Protein AF-A0A7C2NYE5-F1 (afdb_monomer_lite)

Foldseek 3Di:
DVVVVVVVVVVVVVVVVPPPPPPPLPADDQAQEEEEAEACAAPFNVLQVVQVVVVVVVLVVCVVVVADQDPSNNHHHHHDYHYDHQNPDLVSQQVSLLCCCPVVVHQAYEYEETEPSNCPNNVVNCVVNVHYYDYDYDDCCLVPVLQPDDPDDLDADQPPPVNRNHDDPPPQSPDPDQHSVNSVPVSCVPPVDDD

Organism: NCBI:txid2052148

Secondary structure (DSSP, 8-state):
-HHHHHHHHHHHHHHHHS-------PPPPS-EEEEEEE--SSTTHHHHHHHHHHHHHHHHHHHHTTSEEEGGGTEEE-EEEEEEE-TT-TTHHHHHHHHHHHTT--SEEEEEE--HHHHHHHHHHHHHHT--EEEE---HHHHTTTTTT---SS---TT---SSSPPPTT-TTSSTT--HHHHHHHHHHTS----

InterPro domains:
  IPR028081 Leucine-binding protein domain [PF13458] (32-143)
  IPR028082 Periplasmic binding protein-like I [SSF53822] (31-152)
  IPR051010 Branched-chain amino acid transport protein [PTHR30483] (8-143)

Sequence (195 aa):
MRNINKLLLEIVLIIFCVCPILGYGQQAPEAIMVGAPLPLTGMYAGFGEGALFGIKAAVDDINKLGGVYVKEYGKRIPIKLIVVNNESDPMKGGSLAEDLIVRSRVHFLVSGDQPPPMHAGVATVSDRYKVPYVTCSGPLEPWSEMRTKGKWEYSWATGLFAIATPAPQGDFRAKPGYTIVDTWAEMLKLYGDIN

Structure (mmCIF, N/CA/C/O backbone):
data_AF-A0A7C2NYE5-F1
#
_entry.id   AF-A0A7C2NYE5-F1
#
loop_
_atom_site.group_PDB
_atom_site.id
_atom_site.type_symbol
_atom_site.label_atom_id
_atom_site.label_alt_id
_atom_site.label_comp_id
_atom_site.label_asym_id
_atom_site.label_entity_id
_atom_site.label_seq_id
_atom_site.pdbx_PDB_ins_code
_atom_site.Cartn_x
_atom_site.Cartn_y
_atom_site.Cartn_z
_atom_site.occupancy
_atom_site.B_iso_or_equiv
_atom_site.auth_seq_id
_atom_site.auth_comp_id
_atom_site.auth_asym_id
_atom_site.auth_atom_id
_atom_site.pdbx_PDB_model_num
ATOM 1 N N . MET A 1 1 ? -18.193 32.607 64.761 1.00 52.97 1 MET A N 1
ATOM 2 C CA . MET A 1 1 ? -17.385 32.444 63.527 1.00 52.97 1 MET A CA 1
ATOM 3 C C . MET A 1 1 ? -16.568 31.141 63.448 1.00 52.97 1 MET A C 1
ATOM 5 O O . MET A 1 1 ? -16.239 30.745 62.344 1.00 52.97 1 MET A O 1
ATOM 9 N N . ARG A 1 2 ? -16.278 30.414 64.548 1.00 50.75 2 ARG A N 1
ATOM 10 C CA . ARG A 1 2 ? -15.502 29.147 64.501 1.00 50.75 2 ARG A CA 1
ATOM 11 C C . ARG A 1 2 ? -16.244 27.911 63.942 1.00 50.75 2 ARG A C 1
ATOM 13 O O . ARG A 1 2 ? -15.584 27.018 63.428 1.00 50.75 2 ARG A O 1
ATOM 20 N N . ASN A 1 3 ? -17.581 27.865 63.987 1.00 56.16 3 ASN A N 1
ATOM 21 C CA . ASN A 1 3 ? -18.353 26.672 63.582 1.00 56.16 3 ASN A CA 1
ATOM 22 C C . ASN A 1 3 ? -18.749 26.642 62.096 1.00 56.16 3 ASN A C 1
ATOM 24 O O . ASN A 1 3 ? -18.965 25.567 61.551 1.00 56.16 3 ASN A O 1
ATOM 28 N N . ILE A 1 4 ? -18.791 27.799 61.428 1.00 58.50 4 ILE A N 1
ATOM 29 C CA . ILE A 1 4 ? -19.134 27.891 59.999 1.00 58.50 4 ILE A CA 1
ATOM 30 C C . ILE A 1 4 ? -18.011 27.293 59.138 1.00 58.50 4 ILE A C 1
ATOM 32 O O . ILE A 1 4 ? -18.286 26.564 58.193 1.00 58.50 4 ILE A O 1
ATOM 36 N N . ASN A 1 5 ? -16.748 27.499 59.526 1.00 59.84 5 ASN A N 1
ATOM 37 C CA . ASN A 1 5 ? -15.594 26.966 58.794 1.00 59.84 5 ASN A CA 1
ATOM 38 C C . ASN A 1 5 ? -15.443 25.444 58.937 1.00 59.84 5 ASN A C 1
ATOM 40 O O . ASN A 1 5 ? -14.964 24.807 58.009 1.00 59.84 5 ASN A O 1
ATOM 44 N N . LYS A 1 6 ? -15.869 24.850 60.065 1.00 62.78 6 LYS A N 1
ATOM 45 C CA . LYS A 1 6 ? -15.908 23.385 60.231 1.00 62.78 6 LYS A CA 1
ATOM 46 C C . LYS A 1 6 ? -17.029 22.752 59.408 1.00 62.78 6 LYS A C 1
ATOM 48 O O . LYS A 1 6 ? -16.779 21.774 58.718 1.00 62.78 6 LYS A O 1
ATOM 53 N N . LEU A 1 7 ? -18.217 23.358 59.417 1.00 57.66 7 LEU A N 1
ATOM 54 C CA . LEU A 1 7 ? -19.362 22.877 58.642 1.00 57.66 7 LEU A CA 1
ATOM 55 C C . LEU A 1 7 ? -19.106 22.971 57.126 1.00 57.66 7 LEU A C 1
ATOM 57 O O . LEU A 1 7 ? -19.422 22.047 56.388 1.00 57.66 7 LEU A O 1
ATOM 61 N N . LEU A 1 8 ? -18.465 24.052 56.664 1.00 60.09 8 LEU A N 1
ATOM 62 C CA . LEU A 1 8 ? -18.030 24.195 55.269 1.00 60.09 8 LEU A CA 1
ATOM 63 C C . LEU A 1 8 ? -16.973 23.152 54.878 1.00 60.09 8 LEU A C 1
ATOM 65 O O . LEU A 1 8 ? -17.028 22.625 53.772 1.00 60.09 8 LEU A O 1
ATOM 69 N N . LEU A 1 9 ? -16.039 22.823 55.777 1.00 59.19 9 LEU A N 1
ATOM 70 C CA . LEU A 1 9 ? -15.004 21.819 55.518 1.00 59.19 9 LEU A CA 1
ATOM 71 C C . LEU A 1 9 ? -15.586 20.396 55.448 1.00 59.19 9 LEU A C 1
ATOM 73 O O . LEU A 1 9 ? -15.198 19.618 54.581 1.00 59.19 9 LEU A O 1
ATOM 77 N N . GLU A 1 10 ? -16.551 20.075 56.311 1.00 62.94 10 GLU A N 1
AT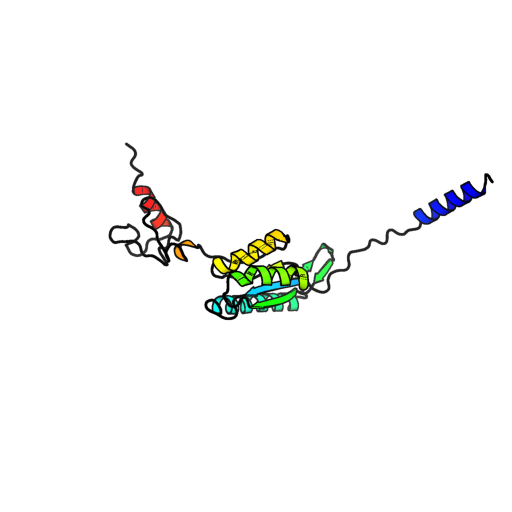OM 78 C CA . GLU A 1 10 ? -17.254 18.785 56.309 1.00 62.94 10 GLU A CA 1
ATOM 79 C C . GLU A 1 10 ? -18.156 18.621 55.074 1.00 62.94 10 GLU A C 1
ATOM 81 O O . GLU A 1 10 ? -18.168 17.555 54.462 1.00 62.94 10 GLU A O 1
ATOM 86 N N . ILE A 1 11 ? -18.835 19.686 54.631 1.00 61.78 11 ILE A N 1
ATOM 87 C CA . ILE A 1 11 ? -19.643 19.671 53.399 1.00 61.78 11 ILE A CA 1
ATOM 88 C C . ILE A 1 11 ? -18.757 19.495 52.153 1.00 61.78 11 ILE A C 1
ATOM 90 O O . ILE A 1 11 ? -19.106 18.723 51.260 1.00 61.78 11 ILE A O 1
ATOM 94 N N . VAL A 1 12 ? -17.587 20.143 52.096 1.00 61.91 12 VAL A N 1
ATOM 95 C CA . VAL A 1 12 ? -16.620 19.972 50.992 1.00 61.91 12 VAL A CA 1
ATOM 96 C C . VAL A 1 12 ? -16.054 18.546 50.956 1.00 61.91 12 VAL A C 1
ATOM 98 O O . VAL A 1 12 ? -15.921 17.971 49.877 1.00 61.91 12 VAL A O 1
ATOM 101 N N . LEU A 1 13 ? -15.786 17.941 52.118 1.00 58.00 13 LEU A N 1
ATOM 102 C CA . LEU A 1 13 ? -15.342 16.545 52.223 1.00 58.00 13 LEU A CA 1
ATOM 103 C C . LEU A 1 13 ? -16.421 15.546 51.775 1.00 58.00 13 LEU A C 1
ATOM 105 O O . LEU A 1 13 ? -16.095 14.558 51.121 1.00 58.00 13 LEU A O 1
ATOM 109 N N . ILE A 1 14 ? -17.699 15.819 52.050 1.00 57.84 14 ILE A N 1
ATOM 110 C CA . ILE A 1 14 ? -18.821 14.980 51.598 1.00 57.84 14 ILE A CA 1
ATOM 111 C C . ILE A 1 14 ? -19.032 15.100 50.078 1.00 57.84 14 ILE A C 1
ATOM 113 O O . ILE A 1 14 ? -19.253 14.089 49.415 1.00 57.84 14 ILE A O 1
ATOM 117 N N . ILE A 1 15 ? -18.876 16.293 49.492 1.00 56.19 15 ILE A N 1
ATOM 118 C CA . ILE A 1 15 ? -18.957 16.488 48.030 1.00 56.19 15 ILE A CA 1
ATOM 119 C C . ILE A 1 15 ? -17.817 15.752 47.302 1.00 56.19 15 ILE A C 1
ATOM 121 O O . ILE A 1 15 ? -18.035 15.198 46.226 1.00 56.19 15 ILE A O 1
ATOM 125 N N . PHE A 1 16 ? -1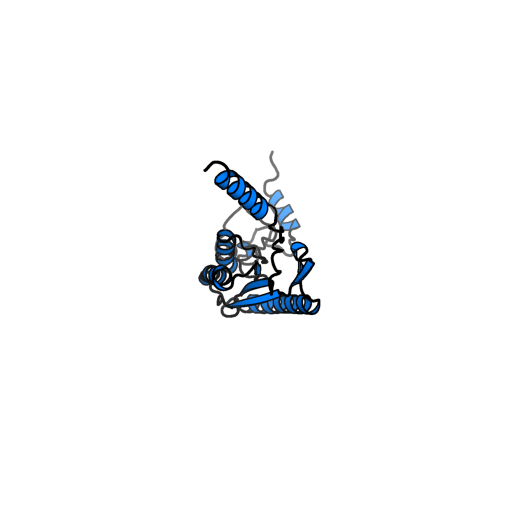6.624 15.673 47.901 1.00 52.88 16 PHE A N 1
ATOM 126 C CA . PHE A 1 16 ? -15.496 14.931 47.326 1.00 52.88 16 PHE A CA 1
ATOM 127 C C . PHE A 1 16 ? -15.622 13.403 47.489 1.00 52.88 16 PHE A C 1
ATOM 129 O O . PHE A 1 16 ? -15.048 12.656 46.701 1.00 52.88 16 PHE A O 1
ATOM 136 N N . CYS A 1 17 ? -16.383 12.926 48.481 1.00 53.22 17 CYS A N 1
ATOM 137 C CA . CYS A 1 17 ? -16.530 11.497 48.784 1.00 53.22 17 CYS A CA 1
ATOM 138 C C . CYS A 1 17 ? -17.719 10.828 48.063 1.00 53.22 17 CYS A C 1
ATOM 140 O O . CYS A 1 17 ? -17.754 9.606 47.946 1.00 53.22 17 CYS A O 1
ATOM 142 N N . VAL A 1 18 ? -18.677 11.609 47.544 1.00 52.34 18 VAL A N 1
ATOM 143 C CA . VAL A 1 18 ? -19.883 11.093 46.859 1.00 52.34 18 VAL A CA 1
ATOM 144 C C . VAL A 1 18 ? -19.827 11.279 45.340 1.00 52.34 18 VAL A C 1
ATOM 146 O O . VAL A 1 18 ? -20.793 10.970 44.656 1.00 52.34 18 VAL A O 1
ATOM 149 N N . CYS A 1 19 ? -18.700 11.713 44.767 1.00 47.41 19 CYS A N 1
ATOM 150 C CA . CYS A 1 19 ? -18.502 11.575 43.326 1.00 47.41 19 CYS A CA 1
ATOM 151 C C . CYS A 1 19 ? -18.325 10.074 43.052 1.00 47.41 19 CYS A C 1
ATOM 153 O O . CYS A 1 19 ? -17.262 9.535 43.378 1.00 47.41 19 CYS A O 1
ATOM 155 N N . PRO A 1 20 ? -19.331 9.352 42.512 1.00 50.88 20 PRO A N 1
ATOM 156 C CA . PRO A 1 20 ? -19.070 7.998 42.083 1.00 50.88 20 PRO A CA 1
ATOM 157 C C . PRO A 1 20 ? -17.989 8.151 41.025 1.00 50.88 20 PRO A C 1
ATOM 159 O O . PRO A 1 20 ? -18.089 9.009 40.143 1.00 50.88 20 PRO A O 1
ATOM 162 N N . ILE A 1 21 ? -16.952 7.330 41.113 1.00 53.19 21 ILE A N 1
ATOM 163 C CA . ILE A 1 21 ? -16.058 7.074 39.995 1.00 53.19 21 ILE A CA 1
ATOM 164 C C . ILE A 1 21 ? -16.940 6.376 38.951 1.00 53.19 21 ILE A C 1
ATOM 166 O O . ILE A 1 21 ? -16.933 5.158 38.803 1.00 53.19 21 ILE A O 1
ATOM 170 N N . LEU A 1 22 ? -17.799 7.149 38.284 1.00 47.25 22 LEU A N 1
ATOM 171 C CA . LEU A 1 22 ? -18.364 6.826 36.997 1.00 47.25 22 LEU A CA 1
ATOM 172 C C . LEU A 1 22 ? -17.130 6.734 36.125 1.00 47.25 22 LEU A C 1
ATOM 174 O O . LEU A 1 22 ? -16.610 7.744 35.651 1.00 47.25 22 LEU A O 1
ATOM 178 N N . GLY A 1 23 ? -16.594 5.518 36.022 1.00 48.41 23 GLY A N 1
ATOM 179 C CA . GLY A 1 23 ? -15.648 5.191 34.986 1.00 48.41 23 GLY A CA 1
ATOM 180 C C . GLY A 1 23 ? -16.295 5.669 33.702 1.00 48.41 23 GLY A C 1
ATOM 181 O O . GLY A 1 23 ? -17.294 5.100 33.262 1.00 48.41 23 GLY A O 1
ATOM 182 N N . TYR A 1 24 ? -15.772 6.762 33.152 1.00 48.44 24 TYR A N 1
ATOM 183 C CA . TYR A 1 24 ? -15.990 7.131 31.770 1.00 48.44 24 TYR A CA 1
ATOM 184 C C . TYR A 1 24 ? -15.366 5.994 30.962 1.00 48.44 24 TYR A C 1
ATOM 186 O O . TYR A 1 24 ? -14.219 6.067 30.534 1.00 48.44 24 TYR A O 1
ATOM 194 N N . GLY A 1 25 ? -16.091 4.880 30.849 1.00 57.31 25 GLY A N 1
ATOM 195 C CA . GLY A 1 25 ? -15.786 3.842 29.891 1.00 57.31 25 GLY A CA 1
ATOM 196 C C . GLY A 1 25 ? -15.870 4.530 28.547 1.00 57.31 25 GLY A C 1
ATOM 197 O O . GLY A 1 25 ? -16.955 4.948 28.144 1.00 57.31 25 GLY A O 1
ATOM 198 N N . GLN A 1 26 ? -14.714 4.747 27.926 1.00 70.88 26 GLN A N 1
ATOM 199 C CA . GLN A 1 26 ? -14.616 5.413 26.641 1.00 70.88 26 GLN A CA 1
ATOM 200 C C . GLN A 1 26 ? -15.587 4.714 25.689 1.00 70.88 26 GLN A C 1
ATOM 202 O O . GLN A 1 26 ? -15.500 3.504 25.464 1.00 70.88 26 GLN A O 1
ATOM 207 N N . GLN A 1 27 ? -16.597 5.453 25.230 1.00 83.50 27 GLN A N 1
ATOM 208 C CA . GLN A 1 27 ? -17.620 4.886 24.369 1.00 83.50 27 GLN A CA 1
ATOM 209 C C . GLN A 1 27 ? -16.943 4.410 23.085 1.00 83.50 27 GLN A C 1
ATOM 211 O O . GLN A 1 27 ? -16.169 5.147 22.475 1.00 83.50 27 GLN A O 1
ATOM 216 N N . ALA A 1 28 ? -17.218 3.160 22.709 1.00 86.25 28 ALA A N 1
ATOM 217 C CA . ALA A 1 28 ? -16.673 2.575 21.493 1.00 86.25 28 ALA A CA 1
ATOM 218 C C . ALA A 1 28 ? -16.991 3.480 20.289 1.00 86.25 28 ALA A C 1
ATOM 220 O O . ALA A 1 28 ? -18.139 3.929 20.181 1.00 86.25 28 ALA A O 1
ATOM 221 N N . PRO A 1 29 ? -16.026 3.738 19.388 1.00 89.25 29 PRO A N 1
ATOM 222 C CA . PRO A 1 29 ? -16.304 4.496 18.178 1.00 89.25 29 PRO A CA 1
ATOM 223 C C . PRO A 1 29 ? -17.348 3.770 17.322 1.00 89.25 29 PRO A C 1
ATOM 225 O O . PRO A 1 29 ? -17.409 2.540 17.307 1.00 89.25 29 PRO A O 1
ATOM 228 N N . GLU A 1 30 ? -18.157 4.532 16.586 1.00 93.31 30 GLU A N 1
ATOM 229 C CA . GLU A 1 30 ? -19.193 3.974 15.704 1.00 93.31 30 GLU A CA 1
ATOM 230 C C . GLU A 1 30 ? -18.600 3.120 14.576 1.00 93.31 30 GLU A C 1
ATOM 232 O O . GLU A 1 30 ? -19.204 2.136 14.152 1.00 93.31 30 GLU A O 1
ATOM 237 N N . ALA A 1 31 ? -17.407 3.484 14.099 1.00 96.44 31 ALA A N 1
ATOM 238 C CA . ALA A 1 31 ? -16.681 2.750 13.077 1.00 96.44 31 ALA A CA 1
ATOM 239 C C . ALA A 1 31 ? -15.165 2.948 13.205 1.00 96.44 31 ALA A C 1
ATOM 241 O O . ALA A 1 31 ? -14.682 4.008 13.611 1.00 96.44 31 ALA A O 1
ATOM 242 N N . ILE A 1 32 ? -14.409 1.947 12.761 1.00 96.44 32 ILE A N 1
ATOM 243 C CA . ILE A 1 32 ? -12.979 2.063 12.493 1.00 96.44 32 ILE A CA 1
ATOM 244 C C . ILE A 1 32 ? -12.820 2.679 11.102 1.00 96.44 32 ILE A C 1
ATOM 246 O O . ILE A 1 32 ? -12.965 2.020 10.075 1.00 96.44 32 ILE A O 1
ATOM 250 N N . MET A 1 33 ? -12.558 3.979 11.083 1.00 98.00 33 MET A N 1
ATOM 251 C CA . MET A 1 33 ? -12.271 4.764 9.884 1.00 98.00 33 MET A CA 1
ATOM 252 C C . MET A 1 33 ? -10.934 4.355 9.247 1.00 98.00 33 MET A C 1
ATOM 254 O O . MET A 1 33 ? -9.904 4.400 9.920 1.00 98.00 33 MET A O 1
ATOM 258 N N . VAL A 1 34 ? -10.942 3.999 7.962 1.00 98.31 34 VAL A N 1
ATOM 259 C CA . VAL A 1 34 ? -9.760 3.573 7.194 1.00 98.31 34 VAL A CA 1
ATOM 260 C C . VAL A 1 34 ? -9.674 4.380 5.909 1.00 98.31 34 VAL A C 1
ATOM 262 O O . VAL A 1 34 ? -10.640 4.423 5.151 1.00 98.31 34 VAL A O 1
ATOM 265 N N . GLY A 1 35 ? -8.535 5.019 5.652 1.00 98.44 35 GLY A N 1
ATOM 266 C CA . GLY A 1 35 ? -8.318 5.797 4.431 1.00 98.44 35 GLY A CA 1
ATOM 267 C C . GLY A 1 35 ? -7.530 5.025 3.375 1.00 98.44 35 GLY A C 1
ATOM 268 O O . GLY A 1 35 ? -6.625 4.268 3.708 1.00 98.44 35 GLY A O 1
ATOM 269 N N . ALA A 1 36 ? -7.848 5.234 2.102 1.00 98.12 36 ALA A N 1
ATOM 270 C CA . ALA A 1 36 ? -7.174 4.590 0.984 1.00 98.12 36 ALA A CA 1
ATOM 271 C C . ALA A 1 36 ? -6.865 5.582 -0.148 1.00 98.12 36 ALA A C 1
ATOM 273 O O . ALA A 1 36 ? -7.707 5.781 -1.031 1.00 98.12 36 ALA A O 1
ATOM 274 N N . PRO A 1 37 ? -5.678 6.222 -0.135 1.00 97.19 37 PRO A N 1
ATOM 275 C CA . PRO A 1 37 ? -5.187 6.997 -1.264 1.00 97.19 37 PRO A CA 1
ATOM 276 C C . PRO A 1 37 ? -4.671 6.047 -2.351 1.00 97.19 37 PRO A C 1
ATOM 278 O O . PRO A 1 37 ? -3.635 5.398 -2.200 1.00 97.19 37 PRO A O 1
ATOM 281 N N . LEU A 1 38 ? -5.415 5.948 -3.448 1.00 97.31 38 LEU A N 1
ATOM 282 C CA . LEU A 1 38 ? -5.153 5.006 -4.533 1.00 97.31 38 LEU A CA 1
ATOM 283 C C . LEU A 1 38 ? -5.027 5.747 -5.871 1.00 97.31 38 LEU A C 1
ATOM 285 O O . LEU A 1 38 ? -5.772 6.701 -6.099 1.00 97.31 38 LEU A O 1
ATOM 289 N N . PRO A 1 39 ? -4.145 5.315 -6.788 1.00 95.69 39 PRO A N 1
ATOM 290 C CA . PRO A 1 39 ? -4.181 5.770 -8.169 1.00 95.69 39 PRO A CA 1
ATOM 291 C C . PRO A 1 39 ? -5.360 5.088 -8.849 1.00 95.69 39 PRO A C 1
ATOM 293 O O . PRO A 1 39 ? -5.225 3.971 -9.317 1.00 95.69 39 PRO A O 1
ATOM 296 N N . LEU A 1 40 ? -6.535 5.716 -8.858 1.00 96.88 40 LEU A N 1
ATOM 297 C CA . LEU A 1 40 ? -7.725 5.187 -9.542 1.00 96.88 40 LEU A CA 1
ATOM 298 C C . LEU A 1 40 ? -7.839 5.703 -10.979 1.00 96.88 40 LEU A C 1
ATOM 300 O O . LEU A 1 40 ? -8.606 5.178 -11.776 1.00 96.88 40 LEU A O 1
ATOM 304 N N . THR A 1 41 ? -7.071 6.736 -11.314 1.00 96.75 41 THR A N 1
ATOM 305 C CA . THR A 1 41 ? -6.907 7.243 -12.678 1.00 96.75 41 THR A CA 1
ATOM 306 C C . THR A 1 41 ? -5.430 7.520 -12.954 1.00 96.75 41 THR A C 1
ATOM 308 O O . THR A 1 41 ? -4.618 7.579 -12.029 1.00 96.75 41 THR A O 1
ATOM 311 N N . GLY A 1 42 ? -5.073 7.712 -14.226 1.00 93.38 42 GLY A N 1
ATOM 312 C CA . GLY A 1 42 ? -3.697 7.990 -14.650 1.00 93.38 42 GLY A CA 1
ATOM 313 C C . GLY A 1 42 ? -2.865 6.726 -14.895 1.00 93.38 42 GLY A C 1
ATOM 314 O O . GLY A 1 42 ? -3.398 5.625 -15.022 1.00 93.38 42 GLY A O 1
ATOM 315 N N . MET A 1 43 ? -1.542 6.889 -14.989 1.00 90.38 43 MET A N 1
ATOM 316 C CA . MET A 1 43 ? -0.618 5.837 -15.447 1.00 90.38 43 MET A CA 1
ATOM 317 C C . MET A 1 43 ? -0.512 4.603 -14.533 1.00 90.38 43 MET A C 1
ATOM 319 O O . MET A 1 43 ? -0.011 3.569 -14.966 1.00 90.38 43 MET A O 1
ATOM 323 N N . TYR A 1 44 ? -0.990 4.694 -13.294 1.00 90.75 44 TYR A N 1
ATOM 324 C CA . TYR A 1 44 ? -0.980 3.619 -12.304 1.00 90.75 44 TYR A CA 1
ATOM 325 C C . TYR A 1 44 ? -2.392 3.158 -11.897 1.00 90.75 44 TYR A C 1
ATOM 327 O O . TYR A 1 44 ? -2.514 2.411 -10.928 1.00 90.75 44 TYR A O 1
ATOM 335 N N . ALA A 1 45 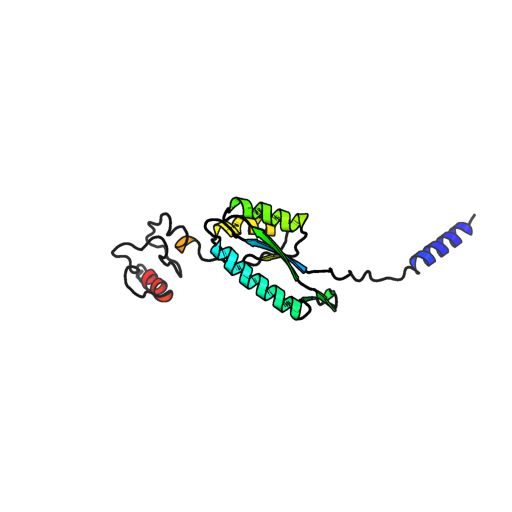? -3.440 3.543 -12.647 1.00 94.44 45 ALA A N 1
ATOM 336 C CA . ALA A 1 45 ? -4.850 3.236 -12.353 1.00 94.44 45 ALA A CA 1
ATOM 337 C C . ALA A 1 45 ? -5.113 1.760 -11.992 1.00 94.44 45 ALA A C 1
ATOM 339 O O . ALA A 1 45 ? -5.784 1.452 -11.011 1.00 94.44 45 ALA A O 1
ATOM 340 N N . GLY A 1 46 ? -4.522 0.833 -12.751 1.00 87.88 46 GLY A N 1
ATOM 341 C CA . GLY A 1 46 ? -4.722 -0.603 -12.543 1.00 87.88 46 GLY A CA 1
ATOM 342 C C . GLY A 1 46 ? -4.228 -1.115 -11.184 1.00 87.88 46 GLY A C 1
ATOM 343 O O . GLY A 1 46 ? -4.867 -1.984 -10.592 1.00 87.88 46 GLY A O 1
ATOM 344 N N . PHE A 1 47 ? -3.140 -0.548 -10.645 1.00 90.31 47 PHE A N 1
ATOM 345 C CA . PHE A 1 47 ? -2.676 -0.885 -9.292 1.00 90.31 47 PHE A CA 1
ATOM 346 C C . PHE A 1 47 ? -3.711 -0.457 -8.249 1.00 90.31 47 PHE A C 1
ATOM 348 O O . PHE A 1 47 ? -4.037 -1.218 -7.336 1.00 90.31 47 PHE A O 1
ATOM 355 N N . GLY A 1 48 ? -4.286 0.737 -8.418 1.00 94.06 48 GLY A N 1
ATOM 356 C CA . GLY A 1 48 ? -5.325 1.236 -7.528 1.00 94.06 48 GLY A CA 1
ATOM 357 C C . GLY A 1 48 ? -6.634 0.462 -7.634 1.00 94.06 48 GLY A C 1
ATOM 358 O O . GLY A 1 48 ? -7.233 0.185 -6.602 1.00 94.06 48 GLY A O 1
ATOM 359 N N . GLU A 1 49 ? -7.074 0.062 -8.828 1.00 95.19 49 GLU A N 1
ATOM 360 C CA . GLU A 1 49 ? -8.286 -0.753 -9.007 1.00 95.19 49 GLU A CA 1
ATOM 361 C C . GLU A 1 49 ? -8.164 -2.129 -8.338 1.00 95.19 49 GLU A C 1
ATOM 363 O O . GLU A 1 49 ? -9.069 -2.543 -7.608 1.00 95.19 49 GLU A O 1
ATOM 368 N N . GLY A 1 50 ? -7.030 -2.813 -8.525 1.00 93.69 50 GLY A N 1
ATOM 369 C CA . GLY A 1 50 ? -6.763 -4.105 -7.890 1.00 93.69 50 GLY A CA 1
ATOM 370 C C . GLY A 1 50 ? -6.691 -3.995 -6.366 1.00 93.69 50 GLY A C 1
ATOM 371 O O . GLY A 1 50 ? -7.333 -4.770 -5.651 1.00 93.69 50 GLY A O 1
ATOM 372 N N . ALA A 1 51 ? -5.977 -2.983 -5.864 1.00 94.25 51 ALA A N 1
ATOM 373 C CA . ALA A 1 51 ? -5.935 -2.687 -4.437 1.00 94.25 51 ALA A CA 1
ATOM 374 C C . ALA A 1 51 ? -7.340 -2.390 -3.895 1.00 94.25 51 ALA A C 1
ATOM 376 O O . ALA A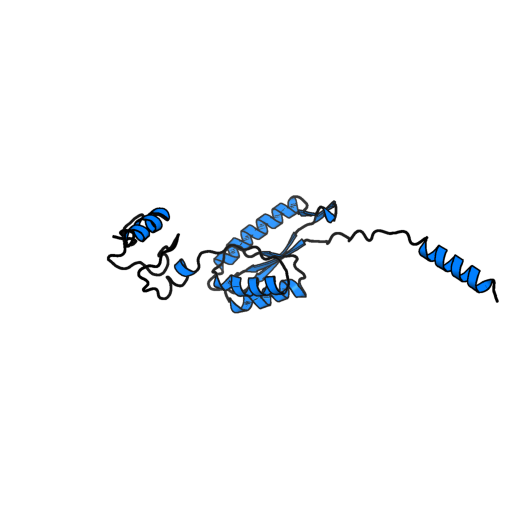 1 51 ? -7.745 -2.953 -2.879 1.00 94.25 51 ALA A O 1
ATOM 377 N N . LEU A 1 52 ? -8.116 -1.563 -4.596 1.00 96.94 52 LEU A N 1
ATOM 3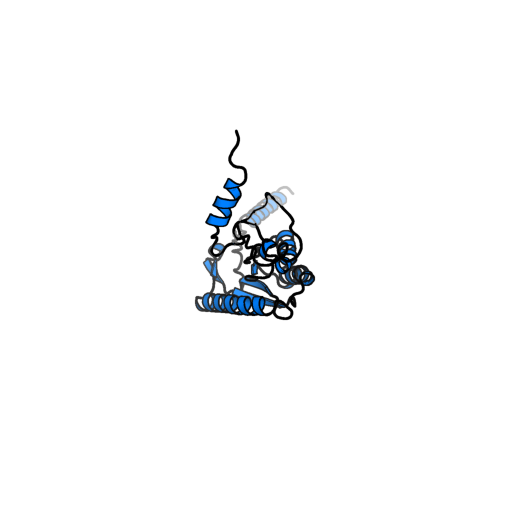78 C CA . LEU A 1 52 ? -9.469 -1.192 -4.202 1.00 96.94 52 LEU A CA 1
ATOM 379 C C . LEU A 1 52 ? -10.397 -2.404 -4.128 1.00 96.94 52 LEU A C 1
ATOM 381 O O . LEU A 1 52 ? -11.154 -2.523 -3.166 1.00 96.94 52 LEU A O 1
ATOM 385 N N . PHE A 1 53 ? -10.349 -3.289 -5.122 1.00 96.62 53 PHE A N 1
ATOM 386 C CA . PHE A 1 53 ? -11.134 -4.520 -5.140 1.00 96.62 53 PHE A CA 1
ATOM 387 C C . PHE A 1 53 ? -10.834 -5.387 -3.911 1.00 96.62 53 PHE A C 1
ATOM 389 O O . PHE A 1 53 ? -11.752 -5.731 -3.165 1.00 96.62 53 PHE A O 1
ATOM 396 N N . GLY A 1 54 ? -9.554 -5.681 -3.659 1.00 95.69 54 GLY A N 1
ATOM 397 C CA . GLY A 1 54 ? -9.142 -6.524 -2.536 1.00 95.69 54 GLY A CA 1
ATOM 398 C C . GLY A 1 54 ? -9.461 -5.900 -1.177 1.00 95.69 54 GLY A C 1
ATOM 399 O O . GLY A 1 54 ? -9.993 -6.571 -0.294 1.00 95.69 54 GLY A O 1
ATOM 400 N N . ILE A 1 55 ? -9.202 -4.598 -1.021 1.00 97.06 55 ILE A N 1
ATOM 401 C CA . ILE A 1 55 ? -9.499 -3.861 0.213 1.00 97.06 55 ILE A CA 1
ATOM 402 C C . ILE A 1 55 ? -11.009 -3.847 0.472 1.00 97.06 55 ILE A C 1
ATOM 404 O O . ILE A 1 55 ? -11.429 -4.111 1.597 1.00 97.06 55 ILE A O 1
ATOM 408 N N . LYS A 1 56 ? -11.837 -3.582 -0.547 1.00 98.00 56 LYS A N 1
ATOM 409 C CA . LYS A 1 56 ? -13.301 -3.610 -0.403 1.00 98.00 56 LYS A CA 1
ATOM 410 C C . LYS A 1 56 ? -13.805 -4.991 -0.010 1.00 98.00 56 LYS A C 1
ATOM 412 O O . LYS A 1 56 ? -14.553 -5.083 0.954 1.00 98.00 56 LYS A O 1
ATOM 417 N N . ALA A 1 57 ? -13.358 -6.045 -0.691 1.00 98.06 57 ALA A N 1
ATOM 418 C CA . ALA A 1 57 ? -13.757 -7.412 -0.364 1.00 98.06 57 ALA A CA 1
ATOM 419 C C . ALA A 1 57 ? -13.411 -7.770 1.092 1.00 98.06 57 ALA A C 1
ATOM 421 O O . ALA A 1 57 ? -14.260 -8.268 1.828 1.00 98.06 57 ALA A O 1
ATOM 422 N N . ALA A 1 58 ? -12.197 -7.432 1.539 1.00 96.56 58 ALA A N 1
ATOM 423 C CA . ALA A 1 58 ? -11.778 -7.657 2.918 1.00 96.56 58 ALA A CA 1
ATOM 424 C C . ALA A 1 58 ? -12.640 -6.878 3.925 1.00 96.56 58 ALA A C 1
ATOM 426 O O . ALA A 1 58 ? -13.063 -7.435 4.936 1.00 96.56 58 ALA A O 1
ATOM 427 N N . VAL A 1 59 ? -12.930 -5.602 3.652 1.00 98.00 59 VAL A N 1
ATOM 428 C CA . VAL A 1 59 ? -13.798 -4.774 4.504 1.00 98.00 59 VAL A CA 1
ATOM 429 C C . VAL A 1 59 ? -15.215 -5.339 4.566 1.00 98.00 59 VAL A C 1
ATOM 431 O O . VAL A 1 59 ? -15.777 -5.437 5.658 1.00 98.00 59 VAL A O 1
ATOM 434 N N . ASP A 1 60 ? -15.778 -5.744 3.431 1.00 98.38 60 ASP A N 1
ATOM 435 C CA . ASP A 1 60 ? -17.118 -6.322 3.356 1.00 98.38 60 ASP A CA 1
ATOM 436 C C . ASP A 1 60 ? -17.206 -7.614 4.169 1.00 98.38 60 ASP A C 1
ATOM 438 O O . ASP A 1 60 ? -18.143 -7.789 4.947 1.00 98.38 60 ASP A O 1
ATOM 442 N N . ASP A 1 61 ? -16.221 -8.500 4.047 1.00 98.44 61 ASP A N 1
ATOM 443 C CA . ASP A 1 61 ? -16.197 -9.757 4.792 1.00 98.44 61 ASP A CA 1
ATOM 444 C C . ASP A 1 61 ? -16.007 -9.530 6.297 1.00 98.44 61 ASP A C 1
ATOM 446 O O . ASP A 1 61 ? -16.726 -10.122 7.106 1.00 98.44 61 ASP A O 1
ATOM 450 N N . ILE A 1 62 ? -15.129 -8.603 6.694 1.00 97.81 62 ILE A N 1
ATOM 451 C CA . ILE A 1 62 ? -14.965 -8.204 8.101 1.00 97.81 62 ILE A CA 1
ATOM 452 C C . ILE A 1 62 ? -16.282 -7.660 8.664 1.00 97.81 62 ILE A C 1
ATOM 454 O O . ILE A 1 62 ? -16.692 -8.033 9.766 1.00 97.81 62 ILE A O 1
ATOM 458 N N . ASN A 1 63 ? -16.966 -6.801 7.911 1.00 98.44 63 ASN A N 1
ATOM 459 C CA . ASN A 1 63 ? -18.217 -6.190 8.343 1.00 98.44 63 ASN A CA 1
ATOM 460 C C . ASN A 1 63 ? -19.370 -7.201 8.401 1.00 98.44 63 ASN A C 1
ATOM 462 O O . ASN A 1 63 ? -20.149 -7.159 9.354 1.00 98.44 63 ASN A O 1
ATOM 466 N N . LYS A 1 64 ? -19.451 -8.160 7.466 1.00 98.19 64 LYS A N 1
ATOM 467 C CA . LYS A 1 64 ? -20.406 -9.288 7.532 1.00 98.19 64 LYS A CA 1
ATOM 468 C C . LYS A 1 64 ? -20.206 -10.138 8.788 1.00 98.19 64 LYS A C 1
ATOM 470 O O . LYS A 1 64 ? -21.180 -10.627 9.352 1.00 98.19 64 LYS A O 1
ATOM 475 N N . LEU A 1 65 ? -18.966 -10.275 9.262 1.00 97.44 65 LEU A N 1
ATOM 476 C CA . LEU A 1 65 ? -18.625 -10.957 10.519 1.00 97.44 65 LEU A CA 1
ATOM 477 C C . LEU A 1 65 ? -18.852 -10.084 11.773 1.00 97.44 65 LEU A C 1
ATOM 479 O O . LEU A 1 65 ? -18.399 -10.423 12.871 1.00 97.44 65 LEU A O 1
ATOM 483 N N . GLY A 1 66 ? -19.552 -8.958 11.625 1.00 95.50 66 GLY A N 1
ATOM 484 C CA . GLY A 1 66 ? -19.892 -8.030 12.701 1.00 95.50 66 GLY A CA 1
ATOM 485 C C . GLY A 1 66 ? -18.805 -7.004 13.018 1.00 95.50 66 GLY A C 1
ATOM 486 O O . GLY A 1 66 ? -18.966 -6.247 13.970 1.00 95.50 66 GLY A O 1
ATOM 487 N N . GLY A 1 67 ? -17.711 -6.964 12.251 1.00 96.88 67 GLY A N 1
ATOM 488 C CA . GLY A 1 67 ? -16.601 -6.031 12.432 1.00 96.88 67 GLY A CA 1
ATOM 489 C C . GLY A 1 67 ? -15.420 -6.594 13.229 1.00 96.88 67 GLY A C 1
ATOM 490 O O . GLY A 1 67 ? -15.371 -7.770 13.618 1.00 96.88 67 GLY A O 1
ATOM 491 N N . VAL A 1 68 ? -14.446 -5.724 13.490 1.00 95.25 68 VAL A N 1
ATOM 492 C CA . VAL A 1 68 ? -13.211 -6.048 14.216 1.00 95.25 68 VAL A CA 1
ATOM 493 C C . VAL A 1 68 ? -13.488 -6.051 15.712 1.00 95.25 68 VAL A C 1
ATOM 495 O O . VAL A 1 68 ? -13.980 -5.066 16.255 1.00 95.25 68 VAL A O 1
ATOM 498 N N . TYR A 1 69 ? -13.160 -7.146 16.398 1.00 95.00 69 TYR A N 1
ATOM 499 C CA . TYR A 1 69 ? -13.271 -7.202 17.854 1.00 95.00 69 TYR A CA 1
ATOM 500 C C . TYR A 1 69 ? -12.189 -6.341 18.512 1.00 95.00 69 TYR A C 1
ATOM 502 O O . TYR A 1 69 ? -11.000 -6.640 18.397 1.00 95.00 69 TYR A O 1
ATOM 510 N N . VAL A 1 70 ? -12.601 -5.296 19.228 1.00 91.62 70 VAL A N 1
ATOM 511 C CA . VAL A 1 70 ? -11.701 -4.398 19.956 1.00 91.62 70 VAL A CA 1
ATOM 512 C C . VAL A 1 70 ? -11.833 -4.673 21.448 1.00 91.62 70 VAL A C 1
ATOM 514 O O . VAL A 1 70 ? -12.847 -4.351 22.071 1.00 91.62 70 VAL A O 1
ATOM 517 N N . LYS A 1 71 ? -10.790 -5.285 22.025 1.00 90.62 71 LYS A N 1
ATOM 518 C CA . LYS A 1 71 ? -10.769 -5.753 23.421 1.00 90.62 71 LYS A CA 1
ATOM 519 C C . LYS A 1 71 ? -11.050 -4.636 24.428 1.00 90.62 71 LYS A C 1
ATOM 521 O O . LYS A 1 71 ? -11.773 -4.882 25.385 1.00 90.62 71 LYS A O 1
ATOM 526 N N . GLU A 1 72 ? -10.515 -3.439 24.193 1.00 89.12 72 GLU A N 1
ATOM 527 C CA . GLU A 1 72 ? -10.720 -2.258 25.047 1.00 89.12 72 GLU A CA 1
ATOM 528 C C . GLU A 1 72 ? -12.206 -1.925 25.237 1.00 89.12 72 GLU A C 1
ATOM 530 O O . GLU A 1 72 ? -12.626 -1.557 26.329 1.00 89.12 72 GLU A O 1
ATOM 535 N N . TYR A 1 73 ? -13.017 -2.139 24.198 1.00 90.38 73 TYR A N 1
ATOM 536 C CA . TYR A 1 73 ? -14.448 -1.848 24.217 1.00 90.38 73 TYR A CA 1
ATOM 537 C C . TYR A 1 73 ? -15.325 -3.083 24.443 1.00 90.38 73 TYR A C 1
ATOM 539 O O . TYR A 1 73 ? -16.541 -2.943 24.577 1.00 90.38 73 TYR A O 1
ATOM 547 N N . GLY A 1 74 ? -14.744 -4.289 24.427 1.00 93.56 74 GLY A N 1
ATOM 548 C CA . GLY A 1 74 ? -15.487 -5.552 24.483 1.00 93.56 74 GLY A CA 1
ATOM 549 C C . GLY A 1 74 ? -16.518 -5.704 23.357 1.00 93.56 74 GLY A C 1
ATOM 550 O O . GLY A 1 74 ? -17.526 -6.386 23.532 1.00 93.56 74 GLY A O 1
ATOM 551 N N . LYS A 1 75 ? -16.309 -5.032 22.217 1.00 94.44 75 LYS A N 1
ATOM 552 C CA . LYS A 1 75 ? -17.280 -4.919 21.118 1.00 94.44 75 LYS A CA 1
ATOM 553 C C . LYS A 1 75 ? -16.614 -5.146 19.770 1.00 94.44 75 LYS A C 1
ATOM 555 O O . LYS A 1 75 ? -15.431 -4.856 19.594 1.00 94.44 75 LYS A O 1
ATOM 560 N N . ARG A 1 76 ? -17.391 -5.650 18.810 1.00 96.25 76 ARG A N 1
ATOM 561 C CA . ARG A 1 76 ? -16.997 -5.632 17.401 1.00 96.25 76 ARG A CA 1
ATOM 562 C C . ARG A 1 76 ? -17.404 -4.303 16.781 1.00 96.25 76 ARG A C 1
ATOM 564 O O . ARG A 1 76 ? -18.533 -3.862 16.979 1.00 96.25 76 ARG A O 1
ATOM 571 N N . ILE A 1 77 ? -16.468 -3.667 16.090 1.00 97.12 77 ILE A N 1
ATOM 572 C CA . ILE A 1 77 ? -16.640 -2.343 15.495 1.00 97.12 77 ILE A CA 1
ATOM 573 C C . ILE A 1 77 ? -16.472 -2.481 13.979 1.00 97.12 77 ILE A C 1
ATOM 575 O O . ILE A 1 77 ? -15.466 -3.050 13.538 1.00 97.12 77 ILE A O 1
ATOM 579 N N . PRO A 1 78 ? -17.437 -2.013 13.169 1.00 97.94 78 PRO A N 1
ATOM 580 C CA . PRO A 1 78 ? -17.347 -2.116 11.720 1.00 97.94 78 PRO A CA 1
ATOM 581 C C . PRO A 1 78 ? -16.243 -1.210 11.170 1.00 97.94 78 PRO A C 1
ATOM 583 O O . PRO A 1 78 ? -15.916 -0.174 11.749 1.00 97.94 78 PRO A O 1
ATOM 586 N N . ILE A 1 79 ? -15.687 -1.580 10.023 1.00 98.06 79 ILE A N 1
ATOM 587 C CA . ILE A 1 79 ? -14.746 -0.754 9.270 1.00 98.06 79 ILE A CA 1
ATOM 588 C C . ILE A 1 79 ? -15.519 0.146 8.305 1.00 98.06 79 ILE A C 1
ATOM 590 O O . ILE A 1 79 ? -16.388 -0.320 7.567 1.00 98.06 79 ILE A O 1
ATOM 594 N N . LYS A 1 80 ? -15.151 1.428 8.257 1.00 98.44 80 LYS A N 1
ATOM 595 C CA . LYS A 1 80 ? -15.607 2.374 7.234 1.00 98.44 80 LYS A CA 1
ATOM 596 C C . LYS A 1 80 ? -14.426 2.804 6.374 1.00 98.44 80 LYS A C 1
ATOM 598 O O . LYS A 1 80 ? -13.537 3.514 6.840 1.00 98.44 80 LYS A O 1
ATOM 603 N N . LEU A 1 81 ? -14.442 2.378 5.114 1.00 98.44 81 LEU A N 1
ATOM 604 C CA . LEU A 1 81 ? -13.411 2.694 4.131 1.00 98.44 81 LEU A CA 1
ATOM 605 C C . LEU A 1 81 ? -13.704 4.033 3.438 1.00 98.44 81 LEU A C 1
ATOM 607 O O . LEU A 1 81 ? -14.809 4.250 2.943 1.00 98.44 81 LEU A O 1
ATOM 611 N N . ILE A 1 82 ? -12.702 4.905 3.360 1.00 98.69 82 ILE A N 1
ATOM 612 C CA . ILE A 1 82 ? -12.730 6.168 2.618 1.00 98.69 82 ILE A CA 1
ATOM 613 C C . ILE A 1 82 ? -11.654 6.101 1.551 1.00 98.69 82 ILE A C 1
ATOM 615 O O . ILE A 1 82 ? -10.471 6.006 1.861 1.00 98.69 82 ILE A O 1
ATOM 619 N N . VAL A 1 83 ? -12.060 6.169 0.292 1.00 98.44 83 VAL A N 1
ATOM 620 C CA . VAL A 1 83 ? -11.151 6.030 -0.844 1.00 98.44 83 VAL A CA 1
ATOM 621 C C . VAL A 1 83 ? -10.997 7.382 -1.517 1.00 98.44 83 VAL A C 1
ATOM 623 O O . VAL A 1 83 ? -11.995 8.048 -1.788 1.00 98.44 83 VAL A O 1
ATOM 626 N N . VAL A 1 84 ? -9.759 7.775 -1.800 1.00 98.38 84 VAL A N 1
ATOM 627 C CA . VAL A 1 84 ? -9.444 9.007 -2.530 1.00 98.38 84 VAL A CA 1
ATOM 628 C C . VAL A 1 84 ? -8.521 8.689 -3.695 1.00 98.38 84 VAL A C 1
ATOM 630 O O . VAL A 1 84 ? -7.628 7.850 -3.589 1.00 98.38 84 VAL A O 1
ATOM 633 N N . ASN A 1 85 ? -8.758 9.354 -4.821 1.00 97.75 85 ASN A N 1
ATOM 634 C CA . ASN A 1 85 ? -7.975 9.163 -6.028 1.00 97.75 85 ASN A CA 1
ATOM 635 C C . ASN A 1 85 ? -6.773 10.116 -6.033 1.00 97.75 85 ASN A C 1
ATOM 637 O O . ASN A 1 85 ? -6.963 11.328 -6.001 1.00 97.75 85 ASN A O 1
ATOM 641 N N . ASN A 1 86 ? -5.556 9.579 -6.101 1.00 95.81 86 ASN A N 1
ATOM 642 C CA . ASN A 1 86 ? -4.334 10.377 -6.251 1.00 95.81 86 ASN A CA 1
ATOM 643 C C . ASN A 1 86 ? -3.943 10.625 -7.718 1.00 95.81 86 ASN A C 1
ATOM 645 O O . ASN A 1 86 ? -2.948 11.292 -7.974 1.00 95.81 86 ASN A O 1
ATOM 649 N N . GLU A 1 87 ? -4.722 10.107 -8.672 1.00 97.12 87 GLU A N 1
ATOM 650 C CA . GLU A 1 87 ? -4.577 10.335 -10.115 1.00 97.12 87 GLU A CA 1
ATOM 651 C C . GLU A 1 87 ? -3.216 9.916 -10.694 1.00 97.12 87 GLU A C 1
ATOM 653 O O . GLU A 1 87 ? -2.800 10.405 -11.743 1.00 97.12 87 GLU A O 1
ATOM 658 N N . SER A 1 88 ? -2.529 8.980 -10.029 1.00 94.44 88 SER A N 1
ATOM 659 C CA . SER A 1 88 ? -1.153 8.587 -10.359 1.00 94.44 88 SER A CA 1
ATOM 660 C C . SER A 1 88 ? -0.144 9.731 -10.246 1.00 94.44 88 SER A C 1
ATOM 662 O O . SER A 1 88 ? 0.909 9.686 -10.877 1.00 94.44 88 SER A O 1
ATOM 664 N N . ASP A 1 89 ? -0.460 10.743 -9.440 1.00 96.25 89 ASP A N 1
ATOM 665 C CA . ASP A 1 89 ? 0.421 11.858 -9.131 1.00 96.25 89 ASP A CA 1
ATOM 666 C C . ASP A 1 89 ? 1.066 11.647 -7.747 1.00 96.25 89 ASP A C 1
ATOM 668 O O . ASP A 1 89 ? 0.389 11.769 -6.715 1.00 96.25 89 ASP A O 1
ATOM 672 N N . PRO A 1 90 ? 2.381 11.357 -7.687 1.00 91.00 90 PRO A N 1
ATOM 673 C CA . PRO A 1 90 ? 3.109 11.213 -6.429 1.00 91.00 90 PRO A CA 1
ATOM 674 C C . PRO A 1 90 ? 3.021 12.452 -5.527 1.00 91.00 90 PRO A C 1
ATOM 676 O O . PRO A 1 90 ? 3.080 12.328 -4.301 1.00 91.00 90 PRO A O 1
ATOM 679 N N . MET A 1 91 ? 2.843 13.644 -6.108 1.00 95.69 91 MET A N 1
ATOM 680 C CA . MET A 1 91 ? 2.764 14.903 -5.365 1.00 95.69 91 MET A CA 1
ATOM 681 C C . MET A 1 91 ? 1.441 15.048 -4.609 1.00 95.69 91 MET A C 1
ATOM 683 O O . MET A 1 91 ? 1.398 15.713 -3.574 1.00 95.69 91 MET A O 1
ATOM 687 N N . LYS A 1 92 ? 0.369 14.392 -5.075 1.00 97.19 92 LYS A N 1
ATOM 688 C CA . LYS A 1 92 ? -0.945 14.405 -4.411 1.00 97.19 92 LYS A CA 1
ATOM 689 C C . LYS A 1 92 ? -1.023 13.469 -3.207 1.00 97.19 92 LYS A C 1
ATOM 691 O O . LYS A 1 92 ? -1.865 13.672 -2.337 1.00 97.19 92 LYS A O 1
ATOM 696 N N . GLY A 1 93 ? -0.164 12.448 -3.129 1.00 95.06 93 GLY A N 1
ATOM 697 C CA . GLY A 1 93 ? -0.245 11.417 -2.089 1.00 95.06 93 GLY A CA 1
ATOM 698 C C . GLY A 1 93 ? -0.220 11.982 -0.663 1.00 95.06 93 GLY A C 1
ATOM 699 O O . GLY A 1 93 ? -1.028 11.583 0.172 1.00 95.06 93 GLY A O 1
ATOM 700 N N . GLY A 1 94 ? 0.660 12.952 -0.397 1.00 96.19 94 GLY A N 1
ATOM 701 C CA . GLY A 1 94 ? 0.790 13.567 0.927 1.00 96.19 94 GLY A CA 1
ATOM 702 C C . GLY A 1 94 ? -0.432 14.391 1.334 1.00 96.19 94 GLY A C 1
ATOM 703 O O . GLY A 1 94 ? -0.994 14.161 2.401 1.00 96.19 94 GLY A O 1
ATOM 704 N N . SER A 1 95 ? -0.886 15.311 0.480 1.00 98.12 95 SER A N 1
ATOM 705 C CA . SER A 1 95 ? -2.038 16.165 0.800 1.00 98.12 95 SER A CA 1
ATOM 706 C C . SER A 1 95 ? -3.324 15.355 0.978 1.00 98.12 95 SER A C 1
ATOM 708 O O . SER A 1 95 ? -4.081 15.599 1.913 1.00 98.12 95 SER A O 1
ATOM 710 N N . LEU A 1 96 ? -3.540 14.330 0.148 1.00 98.50 96 LEU A N 1
ATOM 711 C CA . LEU A 1 96 ? -4.683 13.427 0.284 1.00 98.50 96 LEU A CA 1
ATOM 712 C C . LEU A 1 96 ? -4.626 12.603 1.576 1.00 98.50 96 LEU A C 1
ATOM 714 O O . LEU A 1 96 ? -5.652 12.417 2.231 1.00 98.50 96 LEU A O 1
ATOM 718 N N . ALA A 1 97 ? -3.442 12.128 1.969 1.00 98.31 97 ALA A N 1
ATOM 719 C CA . ALA A 1 97 ? -3.253 11.458 3.252 1.00 98.31 97 ALA A CA 1
ATOM 720 C C . ALA A 1 97 ? -3.516 12.408 4.434 1.00 98.31 97 ALA A C 1
ATOM 722 O O . ALA A 1 97 ? -4.158 12.017 5.406 1.00 98.31 97 ALA A O 1
ATOM 723 N N . GLU A 1 98 ? -3.076 13.665 4.339 1.00 98.31 98 GLU A N 1
ATOM 724 C CA . GLU A 1 98 ? -3.260 14.685 5.378 1.00 98.31 98 GLU A CA 1
ATOM 725 C C . GLU A 1 98 ? -4.742 15.024 5.551 1.00 98.31 98 GLU A C 1
ATOM 727 O O . GLU A 1 98 ? -5.240 15.052 6.674 1.00 98.31 98 GLU A O 1
ATOM 732 N N . ASP A 1 99 ? -5.485 15.162 4.453 1.00 98.69 99 ASP A N 1
ATOM 733 C CA . ASP A 1 99 ? -6.933 15.366 4.497 1.00 98.69 99 ASP A CA 1
ATOM 734 C C . ASP A 1 99 ? -7.680 14.147 5.069 1.00 98.69 99 ASP A C 1
ATOM 736 O O . ASP A 1 99 ? -8.608 14.307 5.872 1.00 98.69 99 ASP A O 1
ATOM 740 N N . LEU A 1 100 ? -7.274 12.920 4.722 1.00 98.69 100 LEU A N 1
ATOM 741 C CA . LEU A 1 100 ? -7.833 11.703 5.324 1.00 98.69 100 LEU A CA 1
ATOM 742 C C . LEU A 1 100 ? -7.609 11.675 6.844 1.00 98.69 100 LEU A C 1
ATOM 744 O O . LEU A 1 100 ? -8.523 11.345 7.602 1.00 98.69 100 LEU A O 1
ATOM 748 N N . ILE A 1 101 ? -6.425 12.065 7.307 1.00 98.25 101 ILE A N 1
ATOM 749 C CA . ILE A 1 101 ? -6.073 12.055 8.729 1.00 98.25 101 ILE A CA 1
ATOM 750 C C . ILE A 1 101 ? -6.757 13.196 9.487 1.00 98.25 101 ILE A C 1
ATOM 752 O O . ILE A 1 101 ? -7.435 12.963 10.487 1.00 98.25 101 ILE A O 1
ATOM 756 N N . VAL A 1 102 ? -6.612 14.433 9.018 1.00 98.06 102 VAL A N 1
ATOM 757 C CA . VAL A 1 102 ? -7.046 15.631 9.748 1.00 98.06 102 VAL A CA 1
ATOM 758 C C . VAL A 1 102 ? -8.549 15.843 9.620 1.00 98.06 102 VAL A C 1
ATOM 760 O O . VAL A 1 102 ? -9.228 16.078 10.623 1.00 98.06 102 VAL A O 1
ATOM 763 N N . ARG A 1 103 ? -9.087 15.759 8.397 1.00 97.88 103 ARG A N 1
ATOM 764 C CA . ARG A 1 103 ? -10.509 16.028 8.142 1.00 97.88 103 ARG A CA 1
ATOM 765 C C . ARG A 1 103 ? -11.354 14.787 8.361 1.00 97.88 103 ARG A C 1
ATOM 767 O O . ARG A 1 103 ? -12.368 14.855 9.049 1.00 97.88 103 ARG A O 1
ATOM 774 N N . SER A 1 104 ? -10.931 13.660 7.790 1.00 97.62 104 SER A N 1
ATOM 775 C CA . SER A 1 104 ? -11.718 12.421 7.842 1.00 97.62 104 SER A CA 1
ATOM 776 C C . SER A 1 104 ? -11.448 11.574 9.089 1.00 97.62 104 SER A C 1
ATOM 778 O O . SER A 1 104 ? -12.166 10.598 9.309 1.00 97.62 104 SER A O 1
ATOM 780 N N . ARG A 1 105 ? -10.465 11.964 9.920 1.00 97.06 105 ARG A N 1
ATOM 781 C CA . ARG A 1 105 ? -10.146 11.337 11.215 1.00 97.06 105 ARG A CA 1
ATOM 782 C C . ARG A 1 105 ? -9.947 9.820 11.089 1.00 97.06 105 ARG A C 1
ATOM 784 O O . ARG A 1 105 ? -10.462 9.054 11.903 1.00 97.06 105 ARG A O 1
ATOM 791 N N . VAL A 1 106 ? -9.249 9.374 10.041 1.00 97.31 106 VAL A N 1
ATOM 792 C CA . VAL A 1 106 ? -8.971 7.941 9.850 1.00 97.31 106 VAL A CA 1
ATOM 793 C C . VAL A 1 106 ? -8.053 7.404 10.949 1.00 97.31 106 VAL A C 1
ATOM 795 O O . VAL A 1 106 ? -7.145 8.097 11.400 1.00 97.31 106 VAL A O 1
ATOM 798 N N . HIS A 1 107 ? -8.277 6.158 11.365 1.00 94.12 107 HIS A N 1
ATOM 799 C CA . HIS A 1 107 ? -7.436 5.474 12.350 1.00 94.12 107 HIS A CA 1
ATOM 800 C C . HIS A 1 107 ? -6.176 4.882 11.715 1.00 94.12 107 HIS A C 1
ATOM 802 O O . HIS A 1 107 ? -5.161 4.761 12.391 1.00 94.12 107 HIS A O 1
ATOM 808 N N . PHE A 1 108 ? -6.239 4.497 10.436 1.00 92.25 108 PHE A N 1
ATOM 809 C CA . PHE A 1 108 ? -5.085 4.069 9.644 1.00 92.25 108 PHE A CA 1
ATOM 810 C C . PHE A 1 108 ? -5.345 4.218 8.139 1.00 92.25 108 PHE A C 1
ATOM 812 O O . PHE A 1 108 ? -6.484 4.407 7.696 1.00 92.25 108 PHE A O 1
ATOM 819 N N . LEU A 1 109 ? -4.270 4.131 7.359 1.00 97.56 109 LEU A N 1
ATOM 820 C CA . LEU A 1 109 ? -4.258 4.194 5.903 1.00 97.56 109 LEU A CA 1
ATOM 821 C C . LEU A 1 109 ? -3.886 2.837 5.291 1.00 97.56 109 LEU A C 1
ATOM 823 O O . LEU A 1 109 ? -3.094 2.088 5.866 1.00 97.56 109 LEU A O 1
ATOM 827 N N . VAL A 1 110 ? -4.418 2.537 4.105 1.00 96.38 110 VAL A N 1
ATOM 828 C CA . VAL A 1 110 ? -4.099 1.338 3.309 1.00 96.38 110 VAL A CA 1
ATOM 829 C C . VAL A 1 110 ? -4.026 1.667 1.822 1.00 96.38 110 VAL A C 1
ATOM 831 O O . VAL A 1 110 ? -4.785 2.506 1.352 1.00 96.38 110 VAL A O 1
ATOM 834 N N . SER A 1 111 ? -3.156 1.018 1.044 1.00 90.25 111 SER A N 1
ATOM 835 C CA . SER A 1 111 ? -3.091 1.322 -0.400 1.00 90.25 111 SER A CA 1
ATOM 836 C C . SER A 1 111 ? -2.755 0.166 -1.347 1.00 90.25 111 SER A C 1
ATOM 838 O O . SER A 1 111 ? -2.740 0.377 -2.559 1.00 90.25 111 SER A O 1
ATOM 840 N N . GLY A 1 112 ? -2.494 -1.038 -0.826 1.00 84.75 112 GLY A N 1
ATOM 841 C CA . GLY A 1 112 ? -2.016 -2.167 -1.638 1.00 84.75 112 GLY A CA 1
ATOM 842 C C . GLY A 1 112 ? -0.627 -1.923 -2.244 1.00 84.75 112 GLY A C 1
ATOM 843 O O . GLY A 1 112 ? 0.089 -1.034 -1.791 1.00 84.75 112 GLY A O 1
ATOM 844 N N . ASP A 1 113 ? -0.243 -2.729 -3.237 1.00 83.94 113 ASP A N 1
ATOM 845 C CA . ASP A 1 113 ? 1.005 -2.543 -3.992 1.00 83.94 113 ASP A CA 1
ATOM 846 C C . ASP A 1 113 ? 0.867 -1.387 -4.987 1.00 83.94 113 ASP A C 1
ATOM 848 O O . ASP A 1 113 ? -0.100 -1.338 -5.753 1.00 83.94 113 ASP A O 1
ATOM 852 N N . GLN A 1 114 ? 1.811 -0.445 -4.963 1.00 85.00 114 GLN A N 1
ATOM 853 C CA . GLN A 1 114 ? 1.903 0.647 -5.931 1.00 85.00 114 GLN A CA 1
ATOM 854 C C . GLN A 1 114 ? 3.377 0.932 -6.260 1.00 85.00 114 GLN A C 1
ATOM 856 O O . GLN A 1 114 ? 4.290 0.513 -5.543 1.00 85.00 114 GLN A O 1
ATOM 861 N N . PRO A 1 115 ? 3.652 1.667 -7.350 1.00 82.38 115 PRO A N 1
ATOM 862 C CA . PRO A 1 115 ? 5.008 2.097 -7.641 1.00 82.38 115 PRO A CA 1
ATOM 863 C C . PRO A 1 115 ? 5.599 2.880 -6.460 1.00 82.38 115 PRO A C 1
ATOM 865 O O . PRO A 1 115 ? 4.915 3.749 -5.909 1.00 82.38 115 PRO A O 1
ATOM 868 N N . PRO A 1 116 ? 6.882 2.670 -6.119 1.00 81.56 116 PRO A N 1
ATOM 869 C CA . PRO A 1 116 ? 7.507 3.284 -4.948 1.00 81.56 116 PRO A CA 1
ATOM 870 C C . PRO A 1 116 ? 7.309 4.805 -4.801 1.00 81.56 116 PRO A C 1
ATOM 872 O O . PRO A 1 116 ? 7.060 5.250 -3.677 1.00 81.56 116 PRO A O 1
ATOM 875 N N . PRO A 1 117 ? 7.336 5.618 -5.886 1.00 85.19 117 PRO A N 1
ATOM 876 C CA . PRO A 1 117 ? 7.100 7.057 -5.767 1.00 85.19 117 PRO A CA 1
ATOM 877 C C . PRO A 1 117 ? 5.730 7.418 -5.176 1.00 85.19 117 PRO A C 1
ATOM 879 O O . PRO A 1 117 ? 5.616 8.434 -4.496 1.00 85.19 117 PRO A O 1
ATOM 882 N N . MET A 1 118 ? 4.703 6.588 -5.386 1.00 90.62 118 MET A N 1
ATOM 883 C CA . MET A 1 118 ? 3.342 6.847 -4.898 1.00 90.62 118 MET A CA 1
ATOM 884 C C . MET A 1 118 ? 3.235 6.761 -3.370 1.00 90.62 118 MET A C 1
ATOM 886 O O . MET A 1 118 ? 2.375 7.406 -2.770 1.00 90.62 118 MET A O 1
ATOM 890 N N . HIS A 1 119 ? 4.126 6.003 -2.729 1.00 90.94 119 HIS A N 1
ATOM 891 C CA . HIS A 1 119 ? 4.085 5.766 -1.288 1.00 90.94 119 HIS A CA 1
ATOM 892 C C . HIS A 1 119 ? 4.763 6.869 -0.472 1.00 90.94 119 HIS A C 1
ATOM 894 O O . HIS A 1 119 ? 4.382 7.092 0.676 1.00 90.94 119 HIS A O 1
ATOM 900 N N . ALA A 1 120 ? 5.743 7.582 -1.039 1.00 90.31 120 ALA A N 1
ATOM 901 C CA . ALA A 1 120 ? 6.618 8.484 -0.283 1.00 90.31 120 ALA A CA 1
ATOM 902 C C . ALA A 1 120 ? 5.858 9.629 0.409 1.00 90.31 120 ALA A C 1
ATOM 904 O O . ALA A 1 120 ? 6.050 9.882 1.603 1.00 90.31 120 ALA A O 1
ATOM 905 N N . GLY A 1 121 ? 4.956 10.296 -0.320 1.00 93.81 121 GLY A N 1
ATOM 906 C CA . GLY A 1 121 ? 4.137 11.374 0.238 1.00 93.81 121 GLY A CA 1
ATOM 907 C C . GLY A 1 121 ? 3.192 10.879 1.335 1.00 93.81 121 GLY A C 1
ATOM 908 O O . GLY A 1 121 ? 3.104 11.493 2.398 1.00 93.81 121 GLY A O 1
ATOM 909 N N . VAL A 1 122 ? 2.536 9.736 1.104 1.00 95.75 122 VAL A N 1
ATOM 910 C CA . VAL A 1 122 ? 1.598 9.120 2.058 1.00 95.75 122 VAL A CA 1
ATOM 911 C C . VAL A 1 122 ? 2.325 8.709 3.339 1.00 95.75 122 VAL A C 1
ATOM 913 O O . VAL A 1 122 ? 1.878 9.051 4.433 1.00 95.75 122 VAL A O 1
ATOM 916 N N . ALA A 1 123 ? 3.475 8.042 3.220 1.00 94.00 123 ALA A N 1
ATOM 917 C CA . ALA A 1 123 ? 4.299 7.631 4.353 1.00 94.00 123 ALA A CA 1
ATOM 918 C C . ALA A 1 123 ? 4.806 8.835 5.164 1.00 94.00 123 ALA A C 1
ATOM 920 O O . ALA A 1 123 ? 4.653 8.855 6.382 1.00 94.00 123 ALA A O 1
ATOM 921 N N . THR A 1 124 ? 5.300 9.887 4.496 1.00 94.75 124 THR A N 1
ATOM 922 C CA . THR A 1 124 ? 5.787 11.114 5.161 1.00 94.75 124 THR A CA 1
ATOM 923 C C . THR A 1 124 ? 4.722 11.739 6.060 1.00 94.75 124 THR A C 1
ATOM 925 O O . THR A 1 124 ? 4.993 12.157 7.188 1.00 94.75 124 THR A O 1
ATOM 928 N N . VAL A 1 125 ? 3.490 11.821 5.562 1.00 97.25 125 VAL A N 1
ATOM 929 C CA . VAL A 1 125 ? 2.377 12.400 6.315 1.00 97.25 125 VAL A CA 1
ATOM 930 C C . VAL A 1 125 ? 1.900 11.454 7.418 1.00 97.25 125 VAL A C 1
ATOM 932 O O . VAL A 1 125 ? 1.668 11.903 8.541 1.00 97.25 125 VAL A O 1
ATOM 935 N N . SER A 1 126 ? 1.825 10.154 7.136 1.00 92.44 126 SER A N 1
ATOM 936 C CA . SER A 1 126 ? 1.493 9.117 8.126 1.00 92.44 126 SER A CA 1
ATOM 937 C C . SER A 1 126 ? 2.424 9.189 9.345 1.00 92.44 126 SER A C 1
ATOM 939 O O . SER A 1 126 ? 1.961 9.235 10.488 1.00 92.44 126 SER A O 1
ATOM 941 N N . ASP A 1 127 ? 3.730 9.340 9.108 1.00 92.25 127 ASP A N 1
ATOM 942 C CA . ASP A 1 127 ? 4.750 9.480 10.151 1.00 92.25 127 ASP A CA 1
ATOM 943 C C . ASP A 1 127 ? 4.649 10.793 10.930 1.00 92.25 127 ASP A C 1
ATOM 945 O O . ASP A 1 127 ? 4.867 10.809 12.151 1.00 92.25 127 ASP A O 1
ATOM 949 N N . ARG A 1 128 ? 4.317 11.897 10.245 1.00 95.38 128 ARG A N 1
ATOM 950 C CA . ARG A 1 128 ? 4.108 13.211 10.872 1.00 95.38 128 ARG A CA 1
ATOM 951 C C . ARG A 1 128 ? 2.966 13.151 11.882 1.00 95.38 128 ARG A C 1
ATOM 953 O O . ARG A 1 128 ? 3.122 13.630 13.002 1.00 95.38 128 ARG A O 1
ATOM 960 N N . TYR A 1 129 ? 1.844 12.548 11.495 1.00 94.94 129 TYR A N 1
ATOM 961 C CA . TYR A 1 129 ? 0.626 12.501 12.306 1.00 94.94 129 TYR A CA 1
ATOM 962 C C . TYR A 1 129 ? 0.514 11.283 13.224 1.00 94.94 129 TYR A C 1
ATOM 964 O O . TYR A 1 129 ? -0.435 11.203 14.000 1.00 94.94 129 TYR A O 1
ATOM 972 N N . LYS A 1 130 ? 1.475 10.353 13.168 1.00 93.88 130 LYS A N 1
ATOM 973 C CA . LYS A 1 130 ? 1.463 9.103 13.947 1.00 93.88 130 LYS A CA 1
ATOM 974 C C . LYS A 1 130 ? 0.233 8.239 13.653 1.00 93.88 130 LYS A C 1
ATOM 976 O O . LYS A 1 130 ? -0.342 7.635 14.555 1.00 93.88 130 LYS A O 1
ATOM 981 N N . VAL A 1 131 ? -0.135 8.159 12.376 1.00 93.00 131 VAL A N 1
ATOM 982 C CA . VAL A 1 131 ? -1.219 7.303 11.880 1.00 93.00 131 VAL A CA 1
ATOM 983 C C . VAL A 1 131 ? -0.610 6.144 11.089 1.00 93.00 131 VAL A C 1
ATOM 985 O O . VAL A 1 131 ? 0.159 6.405 10.167 1.00 93.00 131 VAL A O 1
ATOM 988 N N . PRO A 1 132 ? -0.917 4.873 11.410 1.00 94.12 132 PRO A N 1
ATOM 989 C CA . PRO A 1 132 ? -0.364 3.733 10.686 1.00 94.12 132 PRO A CA 1
ATOM 990 C C . PRO A 1 132 ? -0.738 3.740 9.204 1.00 94.12 132 PRO A C 1
ATOM 992 O O . PRO A 1 132 ? -1.878 4.037 8.844 1.00 94.12 132 PRO A O 1
ATOM 995 N N . TYR A 1 133 ? 0.202 3.329 8.357 1.00 95.12 133 TYR A N 1
ATOM 996 C CA . TYR A 1 133 ? -0.012 3.130 6.930 1.00 95.12 133 TYR A CA 1
ATOM 997 C C . TYR A 1 133 ? 0.451 1.731 6.524 1.00 95.12 133 TYR A C 1
ATOM 999 O O . TYR A 1 133 ? 1.623 1.389 6.671 1.00 95.12 133 TYR A O 1
ATOM 1007 N N . VAL A 1 134 ? -0.484 0.909 6.044 1.00 91.94 134 VAL A N 1
ATOM 1008 C CA . VAL A 1 134 ? -0.232 -0.477 5.636 1.00 91.94 134 VAL A CA 1
ATOM 1009 C C . VAL A 1 134 ? -0.236 -0.568 4.113 1.00 91.94 134 VAL A C 1
ATOM 1011 O O . VAL A 1 134 ? -1.248 -0.326 3.453 1.00 91.94 134 VAL A O 1
ATOM 1014 N N . THR A 1 135 ? 0.906 -0.938 3.545 1.00 88.88 135 THR A N 1
ATOM 1015 C CA . THR A 1 135 ? 1.117 -0.983 2.096 1.00 88.88 135 THR A CA 1
ATOM 1016 C C . THR A 1 135 ? 2.018 -2.149 1.698 1.00 88.88 135 THR A C 1
ATOM 1018 O O . THR A 1 135 ? 2.673 -2.752 2.548 1.00 88.88 135 THR A O 1
ATOM 1021 N N . CYS A 1 136 ? 2.050 -2.462 0.405 1.00 78.88 136 CYS A N 1
ATOM 1022 C CA . CYS A 1 136 ? 3.080 -3.295 -0.211 1.00 78.88 136 CYS A CA 1
ATOM 1023 C C . CYS A 1 136 ? 3.997 -2.393 -1.053 1.00 78.88 136 CYS A C 1
ATOM 1025 O O . CYS A 1 136 ? 3.556 -1.331 -1.491 1.00 78.88 136 CYS A O 1
ATOM 1027 N N . SER A 1 137 ? 5.262 -2.775 -1.225 1.00 68.81 137 SER A N 1
ATOM 1028 C CA . SER A 1 137 ? 6.181 -2.105 -2.146 1.00 68.81 137 SER A CA 1
ATOM 1029 C C . SER A 1 137 ? 7.180 -3.094 -2.755 1.00 68.81 137 SER A C 1
ATOM 1031 O O . SER A 1 137 ? 7.670 -4.004 -2.081 1.00 68.81 137 SER A O 1
ATOM 1033 N N . GLY A 1 138 ? 7.481 -2.911 -4.044 1.00 70.44 138 GLY A N 1
ATOM 1034 C CA . GLY A 1 138 ? 8.553 -3.613 -4.760 1.00 70.44 138 GLY A CA 1
ATOM 1035 C C . GLY A 1 138 ? 9.900 -2.862 -4.738 1.00 70.44 138 GLY A C 1
ATOM 1036 O O . GLY A 1 138 ? 9.928 -1.658 -4.468 1.00 70.44 138 GLY A O 1
ATOM 1037 N N . PRO A 1 139 ? 11.030 -3.540 -5.039 1.00 64.38 139 PRO A N 1
ATOM 1038 C CA . PRO A 1 139 ? 12.356 -2.922 -5.058 1.00 64.38 139 PRO A CA 1
ATOM 1039 C C . PRO A 1 139 ? 12.481 -1.905 -6.196 1.00 64.38 139 PRO A C 1
ATOM 1041 O O . PRO A 1 139 ? 12.185 -2.206 -7.352 1.00 64.38 139 PRO A O 1
ATOM 1044 N N . LEU A 1 140 ? 12.935 -0.702 -5.848 1.00 63.78 140 LEU A N 1
ATOM 1045 C CA . LEU A 1 140 ? 12.934 0.502 -6.671 1.00 63.78 140 LEU A CA 1
ATOM 1046 C C . LEU A 1 140 ? 13.893 0.417 -7.850 1.00 63.78 140 LEU A C 1
ATOM 1048 O O . LEU A 1 140 ? 13.595 0.996 -8.875 1.00 63.78 140 LEU A O 1
ATOM 1052 N N . GLU A 1 141 ? 15.021 -0.269 -7.744 1.00 60.38 141 GLU A N 1
ATOM 1053 C CA . GLU A 1 141 ? 16.106 -0.265 -8.719 1.00 60.38 141 GLU A CA 1
ATOM 1054 C C . GLU A 1 141 ? 15.765 -1.117 -9.935 1.00 60.38 141 GLU A C 1
ATOM 1056 O O . GLU A 1 141 ? 15.719 -0.508 -10.997 1.00 60.38 141 GLU A O 1
ATOM 1061 N N . PRO A 1 142 ? 15.360 -2.404 -9.818 1.00 56.44 142 PRO A N 1
ATOM 1062 C CA . PRO A 1 142 ? 14.678 -3.147 -10.889 1.00 56.44 142 PRO A CA 1
ATOM 1063 C C . PRO A 1 142 ? 13.531 -2.349 -11.516 1.00 56.44 142 PRO A C 1
ATOM 1065 O O . PRO A 1 142 ? 13.223 -2.518 -12.695 1.00 56.44 142 PRO A O 1
ATOM 1068 N N . TRP A 1 143 ? 12.928 -1.464 -10.715 1.00 63.41 143 TRP A N 1
ATOM 1069 C CA . TRP A 1 143 ? 11.865 -0.546 -11.096 1.00 63.41 143 TRP A CA 1
ATOM 1070 C C . TRP A 1 143 ? 12.322 0.790 -11.746 1.00 63.41 143 TRP A C 1
ATOM 1072 O O . TRP A 1 143 ? 11.555 1.323 -12.552 1.00 63.41 143 TRP A O 1
ATOM 1082 N N . SER A 1 144 ? 13.513 1.338 -11.433 1.00 56.06 144 SER A N 1
ATOM 1083 C CA . SER A 1 144 ? 13.893 2.774 -11.559 1.00 56.06 144 SER A CA 1
ATOM 1084 C C . SER A 1 144 ? 15.370 3.038 -11.898 1.00 56.06 144 SER A C 1
ATOM 1086 O O . SER A 1 144 ? 15.624 3.797 -12.825 1.00 56.06 144 SER A O 1
ATOM 1088 N N . GLU A 1 145 ? 16.360 2.433 -11.226 1.00 57.09 145 GLU A N 1
ATOM 1089 C CA . GLU A 1 145 ? 17.802 2.544 -11.588 1.00 57.09 145 GLU A CA 1
ATOM 1090 C C . GLU A 1 145 ? 18.140 1.674 -12.782 1.00 57.09 145 GLU A C 1
ATOM 1092 O O . GLU A 1 145 ? 18.847 2.087 -13.703 1.00 57.09 145 GLU A O 1
ATOM 1097 N N . MET A 1 146 ? 17.508 0.515 -12.805 1.00 54.28 146 MET A N 1
ATOM 1098 C CA . MET A 1 146 ? 17.331 -0.192 -14.024 1.00 54.28 146 MET A CA 1
ATOM 1099 C C . MET A 1 146 ? 16.473 0.595 -15.024 1.00 54.28 146 MET A C 1
ATOM 1101 O O . MET A 1 146 ? 16.609 0.432 -16.207 1.00 54.28 146 MET A O 1
ATOM 1105 N N . ARG A 1 147 ? 15.633 1.561 -14.671 1.00 40.34 147 ARG A N 1
ATOM 1106 C CA . ARG A 1 147 ? 15.095 2.453 -15.722 1.00 40.34 147 ARG A CA 1
ATOM 1107 C C . ARG A 1 147 ? 16.039 3.577 -16.139 1.00 40.34 147 ARG A C 1
ATOM 1109 O O . ARG A 1 147 ? 15.718 4.245 -17.118 1.00 40.34 147 ARG A O 1
ATOM 1116 N N . THR A 1 148 ? 17.158 3.830 -15.445 1.00 46.19 148 THR A N 1
ATOM 1117 C CA . THR A 1 148 ? 17.849 5.117 -15.616 1.00 46.19 148 THR A CA 1
ATOM 1118 C C . THR A 1 148 ? 19.380 5.124 -15.775 1.00 46.19 148 THR A C 1
ATOM 1120 O O . THR A 1 148 ? 19.781 5.932 -16.613 1.00 46.19 148 THR A O 1
ATOM 1123 N N . LYS A 1 149 ? 20.267 4.339 -15.100 1.00 53.00 149 LYS A N 1
ATOM 1124 C CA . LYS A 1 149 ? 21.742 4.649 -15.176 1.00 53.00 149 LYS A CA 1
ATOM 1125 C C . LYS A 1 149 ? 22.907 3.631 -14.952 1.00 53.00 149 LYS A C 1
ATOM 1127 O O . LYS A 1 149 ? 24.004 3.985 -15.376 1.00 53.00 149 LYS A O 1
ATOM 1132 N N . GLY A 1 150 ? 22.840 2.478 -14.284 1.00 52.09 150 GLY A N 1
ATOM 1133 C CA . GLY A 1 150 ? 24.060 1.909 -13.632 1.00 52.09 150 GLY A CA 1
ATOM 1134 C C . GLY A 1 150 ? 25.263 1.427 -14.501 1.00 52.09 150 GLY A C 1
ATOM 1135 O O . GLY A 1 150 ? 25.098 0.571 -15.365 1.00 52.09 150 GLY A O 1
ATOM 1136 N N . LYS A 1 151 ? 26.499 1.888 -14.196 1.00 52.09 151 LYS A N 1
ATOM 1137 C CA . LYS A 1 151 ? 27.811 1.330 -14.640 1.00 52.09 151 LYS A CA 1
ATOM 1138 C C . LYS A 1 151 ? 28.654 0.899 -13.418 1.00 52.09 151 LYS A C 1
ATOM 1140 O O . LYS A 1 151 ? 29.655 1.540 -13.107 1.00 52.09 151 LYS A O 1
ATOM 1145 N N . TRP A 1 152 ? 28.224 -0.127 -12.684 1.00 54.25 152 TRP A N 1
ATOM 1146 C CA . TRP A 1 152 ? 28.810 -0.491 -11.381 1.00 54.25 152 TRP A CA 1
ATOM 1147 C C . TRP A 1 152 ? 29.352 -1.929 -11.379 1.00 54.25 152 TRP A C 1
ATOM 1149 O O . TRP A 1 152 ? 28.602 -2.868 -11.627 1.00 54.25 152 TRP A O 1
ATOM 1159 N N . GLU A 1 153 ? 30.651 -2.092 -11.111 1.00 53.88 153 GLU A N 1
ATOM 1160 C CA . GLU A 1 153 ? 31.408 -3.332 -11.389 1.00 53.88 153 GLU A CA 1
ATOM 1161 C C . GLU A 1 153 ? 31.427 -4.339 -10.219 1.00 53.88 153 GLU A C 1
ATOM 1163 O O . GLU A 1 153 ? 31.588 -5.536 -10.421 1.00 53.88 153 GLU A O 1
ATOM 1168 N N . TYR A 1 154 ? 31.145 -3.873 -9.002 1.00 55.94 154 TYR A N 1
ATOM 1169 C CA . TYR A 1 154 ? 31.115 -4.682 -7.777 1.00 55.94 154 TYR A CA 1
ATOM 1170 C C . TYR A 1 154 ? 29.735 -4.609 -7.073 1.00 55.94 154 TYR A C 1
ATOM 1172 O O . TYR A 1 154 ? 29.644 -4.794 -5.860 1.00 55.94 154 TYR A O 1
ATOM 1180 N N . SER A 1 155 ? 28.654 -4.258 -7.803 1.00 54.28 155 SER A N 1
ATOM 1181 C CA . SER A 1 155 ? 27.310 -3.978 -7.246 1.00 54.28 155 SER A CA 1
ATOM 1182 C C . SER A 1 155 ? 26.189 -4.865 -7.798 1.00 54.28 155 SER A C 1
ATOM 1184 O O . SER A 1 155 ? 25.998 -5.019 -9.007 1.00 54.28 155 SER A O 1
ATOM 1186 N N . TRP A 1 156 ? 25.405 -5.409 -6.865 1.00 58.00 156 TRP A N 1
ATOM 1187 C CA . TRP A 1 156 ? 24.698 -6.676 -6.996 1.00 58.00 156 TRP A CA 1
ATOM 1188 C C . TRP A 1 156 ? 23.529 -6.752 -5.992 1.00 58.00 156 TRP A C 1
ATOM 1190 O O . TRP A 1 156 ? 23.709 -6.367 -4.845 1.00 58.00 156 TRP A O 1
ATOM 1200 N N . ALA A 1 157 ? 22.336 -7.229 -6.355 1.00 57.31 157 ALA A N 1
ATOM 1201 C CA . ALA A 1 157 ? 21.198 -7.334 -5.432 1.00 57.31 157 ALA A CA 1
ATOM 1202 C C . ALA A 1 157 ? 20.257 -8.481 -5.825 1.00 57.31 157 ALA A C 1
ATOM 1204 O O . ALA A 1 157 ? 20.305 -9.043 -6.924 1.00 57.31 157 ALA A O 1
ATOM 1205 N N . THR A 1 158 ? 19.433 -8.872 -4.861 1.00 50.88 158 THR A N 1
ATOM 1206 C CA . THR A 1 158 ? 18.585 -10.063 -4.885 1.00 50.88 158 THR A CA 1
ATOM 1207 C C . THR A 1 158 ? 17.267 -9.743 -5.530 1.00 50.88 158 THR A C 1
ATOM 1209 O O . THR A 1 158 ? 16.514 -8.891 -5.069 1.00 50.88 158 THR A O 1
ATOM 1212 N N . GLY A 1 159 ? 17.033 -10.347 -6.683 1.00 53.09 159 GLY A N 1
ATOM 1213 C CA . GLY A 1 159 ? 16.107 -9.688 -7.574 1.00 53.09 159 GLY A CA 1
ATOM 1214 C C . GLY A 1 159 ? 16.616 -8.302 -8.002 1.00 53.09 159 GLY A C 1
ATOM 1215 O O . GLY A 1 159 ? 15.809 -7.550 -8.533 1.00 53.09 159 GLY A O 1
ATOM 1216 N N . LEU A 1 160 ? 17.954 -8.061 -8.033 1.00 51.09 160 LEU A N 1
ATOM 1217 C CA . LEU A 1 160 ? 18.566 -7.524 -9.267 1.00 51.09 160 LEU A CA 1
ATOM 1218 C C . LEU A 1 160 ? 18.465 -8.596 -10.339 1.00 51.09 160 LEU A C 1
ATOM 1220 O O . LEU A 1 160 ? 19.388 -8.967 -11.067 1.00 51.09 160 LEU A O 1
ATOM 1224 N N . PHE A 1 161 ? 17.228 -8.910 -10.610 1.00 54.06 161 PHE A N 1
ATOM 1225 C CA . PHE A 1 161 ? 16.734 -8.335 -11.805 1.00 54.06 161 PHE A CA 1
ATOM 1226 C C . PHE A 1 161 ? 17.232 -6.887 -11.942 1.00 54.06 161 PHE A C 1
ATOM 1228 O O . PHE A 1 161 ? 16.655 -5.881 -11.547 1.00 54.06 161 PHE A O 1
ATOM 1235 N N . ALA A 1 162 ? 18.330 -6.832 -12.646 1.00 51.97 162 ALA A N 1
ATOM 1236 C CA . ALA A 1 162 ? 18.088 -6.765 -14.051 1.00 51.97 162 ALA A CA 1
ATOM 1237 C C . ALA A 1 162 ? 16.588 -7.064 -14.559 1.00 51.97 162 ALA A C 1
ATOM 1239 O O . ALA A 1 162 ? 16.448 -7.840 -15.490 1.00 51.97 162 ALA A O 1
ATOM 1240 N N . ILE A 1 163 ? 15.487 -6.427 -14.059 1.00 52.44 163 ILE A N 1
ATOM 1241 C CA . ILE A 1 163 ? 14.206 -6.139 -14.772 1.00 52.44 163 ILE A CA 1
ATOM 1242 C C . ILE A 1 163 ? 14.235 -4.922 -15.763 1.00 52.44 163 ILE A C 1
ATOM 1244 O O . ILE A 1 163 ? 14.217 -5.158 -16.965 1.00 52.44 163 ILE A O 1
ATOM 1248 N N . ALA A 1 164 ? 14.288 -3.638 -15.354 1.00 45.88 164 ALA A N 1
ATOM 1249 C CA . ALA A 1 164 ? 14.253 -2.472 -16.265 1.00 45.88 164 ALA A CA 1
ATOM 1250 C C . ALA A 1 164 ? 15.523 -1.908 -17.048 1.00 45.88 164 ALA A C 1
ATOM 1252 O O . ALA A 1 164 ? 15.273 -1.277 -18.068 1.00 45.88 164 ALA A O 1
ATOM 1253 N N . THR A 1 165 ? 16.830 -2.093 -16.705 1.00 60.69 165 THR A N 1
ATOM 1254 C CA . THR A 1 165 ? 18.097 -1.897 -17.523 1.00 60.69 165 THR A CA 1
ATOM 1255 C C . THR A 1 165 ? 18.959 -3.191 -17.642 1.00 60.69 165 THR A C 1
ATOM 1257 O O . THR A 1 165 ? 19.694 -3.517 -16.697 1.00 60.69 165 THR A O 1
ATOM 1260 N N . PRO A 1 166 ? 18.894 -3.965 -18.753 1.00 60.25 166 PRO A N 1
ATOM 1261 C CA . PRO A 1 166 ? 19.570 -5.263 -18.904 1.00 60.25 166 PRO A CA 1
ATOM 1262 C C . PRO A 1 166 ? 21.087 -5.231 -18.716 1.00 60.25 166 PRO A C 1
ATOM 1264 O O . PRO A 1 166 ? 21.747 -4.235 -19.012 1.00 60.25 166 PRO A O 1
ATOM 1267 N N . ALA A 1 167 ? 21.635 -6.365 -18.282 1.00 68.50 167 ALA A N 1
ATOM 1268 C CA . ALA A 1 167 ? 23.070 -6.519 -18.106 1.00 68.50 167 ALA A CA 1
ATOM 1269 C C . ALA A 1 167 ? 23.800 -6.682 -19.470 1.00 68.50 167 ALA A C 1
ATOM 1271 O O . ALA A 1 167 ? 23.289 -7.377 -20.350 1.00 68.50 167 ALA A O 1
ATOM 1272 N N . PRO A 1 168 ? 24.970 -6.051 -19.678 1.00 69.75 168 PRO A N 1
ATOM 1273 C CA . PRO A 1 168 ? 25.714 -6.054 -20.952 1.00 69.75 168 PRO A CA 1
ATOM 1274 C C . PRO A 1 168 ? 26.404 -7.401 -21.299 1.00 69.75 168 PRO A C 1
ATOM 1276 O O . PRO A 1 168 ? 26.597 -8.247 -20.430 1.00 69.75 168 PRO A O 1
ATOM 1279 N N . GLN A 1 169 ? 26.804 -7.613 -22.573 1.00 75.25 169 GLN A N 1
ATOM 1280 C CA . GLN A 1 169 ? 27.477 -8.847 -23.041 1.00 75.25 169 GLN A CA 1
ATOM 1281 C C . GLN A 1 169 ? 28.796 -9.072 -22.283 1.00 75.25 169 GLN A C 1
ATOM 1283 O O . GLN A 1 169 ? 29.682 -8.222 -22.317 1.00 75.25 169 GLN A O 1
ATOM 1288 N N . GLY A 1 170 ? 28.913 -10.221 -21.611 1.00 71.81 170 GLY A N 1
ATOM 1289 C CA . GLY A 1 170 ? 30.038 -10.543 -20.724 1.00 71.81 170 GLY A CA 1
ATOM 1290 C C . GLY A 1 170 ? 29.708 -10.451 -19.229 1.00 71.81 170 GLY A C 1
ATOM 1291 O O . GLY A 1 170 ? 30.476 -10.960 -18.420 1.00 71.81 170 GLY A O 1
ATOM 1292 N N . ASP A 1 171 ? 28.558 -9.884 -18.851 1.00 74.06 171 ASP A N 1
ATOM 1293 C CA . ASP A 1 171 ? 28.030 -9.970 -17.484 1.00 74.06 171 ASP A CA 1
ATOM 1294 C C . ASP A 1 171 ? 27.497 -11.386 -17.208 1.00 74.06 171 ASP A C 1
ATOM 1296 O O . ASP A 1 171 ? 26.848 -11.998 -18.055 1.00 74.06 171 ASP A O 1
ATOM 1300 N N . PHE A 1 172 ? 27.728 -11.933 -16.017 1.00 72.00 172 PHE A N 1
ATOM 1301 C CA . PHE A 1 172 ? 27.316 -13.301 -15.684 1.00 72.00 172 PHE A CA 1
ATOM 1302 C C . PHE A 1 172 ? 25.783 -13.473 -15.612 1.00 72.00 172 PHE A C 1
ATOM 1304 O O . PHE A 1 172 ? 25.292 -14.600 -15.703 1.00 72.00 172 PHE A O 1
ATOM 1311 N N . ARG A 1 173 ? 25.027 -12.373 -15.461 1.00 74.12 173 ARG A N 1
ATOM 1312 C CA . ARG A 1 173 ? 23.558 -12.327 -15.576 1.00 74.12 173 ARG A CA 1
ATOM 1313 C C . ARG A 1 173 ? 23.098 -12.367 -17.034 1.00 74.12 173 ARG A C 1
ATOM 1315 O O . ARG A 1 173 ? 21.921 -12.610 -17.281 1.00 74.12 173 ARG A O 1
ATOM 1322 N N . ALA A 1 174 ? 24.001 -12.182 -18.007 1.00 74.81 174 ALA A N 1
ATOM 1323 C CA . ALA A 1 174 ? 23.738 -12.300 -19.447 1.00 74.81 174 ALA A CA 1
ATOM 1324 C C . ALA A 1 174 ? 23.687 -13.769 -19.914 1.00 74.81 174 ALA A C 1
ATOM 1326 O O . ALA A 1 174 ? 24.104 -14.108 -21.023 1.00 74.81 174 ALA A O 1
ATOM 1327 N N . LYS A 1 175 ? 23.179 -14.658 -19.054 1.00 68.75 175 LYS A N 1
ATOM 1328 C CA . LYS A 1 175 ? 22.907 -16.060 -19.357 1.00 68.75 175 LYS A CA 1
ATOM 1329 C C . LYS A 1 175 ? 21.528 -16.449 -18.821 1.00 68.75 175 LYS A C 1
ATOM 1331 O O . LYS A 1 175 ? 21.074 -15.884 -17.824 1.00 68.75 175 LYS A O 1
ATOM 1336 N N . PRO A 1 176 ? 20.845 -17.406 -19.457 1.00 65.75 176 PRO A N 1
ATOM 1337 C CA . PRO A 1 176 ? 19.506 -17.792 -19.032 1.00 65.75 176 PRO A CA 1
ATOM 1338 C C . PRO A 1 176 ? 19.473 -18.418 -17.628 1.00 65.75 176 PRO A C 1
ATOM 1340 O O . PRO A 1 176 ? 20.357 -19.197 -17.277 1.00 65.75 176 PRO A O 1
ATOM 1343 N N . GLY A 1 177 ? 18.400 -18.139 -16.875 1.00 66.81 177 GLY A N 1
ATOM 1344 C CA . GLY A 1 177 ? 17.987 -18.944 -15.717 1.00 66.81 177 GLY A CA 1
ATOM 1345 C C . GLY A 1 177 ? 18.727 -18.691 -14.407 1.00 66.81 177 GLY A C 1
ATOM 1346 O O . GLY A 1 177 ? 18.617 -19.512 -13.502 1.00 66.81 177 GLY A O 1
ATOM 1347 N N . TYR A 1 178 ? 19.448 -17.576 -14.281 1.00 66.75 178 TYR A N 1
ATOM 1348 C CA . TYR A 1 178 ? 20.075 -17.228 -13.014 1.00 66.75 178 TYR A CA 1
ATOM 1349 C C . TYR A 1 178 ? 18.990 -16.949 -11.954 1.00 66.75 178 TYR A C 1
ATOM 1351 O O . TYR A 1 178 ? 18.081 -16.136 -12.122 1.00 66.75 178 TYR A O 1
ATOM 1359 N N . THR A 1 179 ? 19.044 -17.683 -10.859 1.00 71.44 179 THR A N 1
ATOM 1360 C CA . THR A 1 179 ? 18.186 -17.529 -9.691 1.00 71.44 179 THR A CA 1
ATOM 1361 C C . THR A 1 179 ? 18.700 -16.403 -8.802 1.00 71.44 179 THR A C 1
ATOM 1363 O O . THR A 1 179 ? 19.807 -15.896 -8.980 1.00 71.44 179 THR A O 1
ATOM 1366 N N . ILE A 1 180 ? 17.935 -16.060 -7.763 1.00 63.88 180 ILE A N 1
ATOM 1367 C CA . ILE A 1 180 ? 18.444 -15.222 -6.666 1.00 63.88 180 ILE A CA 1
ATOM 1368 C C . ILE A 1 180 ? 19.767 -15.791 -6.125 1.00 63.88 180 ILE A C 1
ATOM 1370 O O . ILE A 1 180 ? 20.686 -15.033 -5.810 1.00 63.88 180 ILE A O 1
ATOM 1374 N N . VAL A 1 181 ? 19.888 -17.120 -6.103 1.00 69.06 181 VAL A N 1
ATOM 1375 C CA . VAL A 1 181 ? 21.084 -17.829 -5.649 1.00 69.06 181 VAL A CA 1
ATOM 1376 C C . VAL A 1 181 ? 22.221 -17.768 -6.679 1.00 69.06 181 VAL A C 1
ATOM 1378 O O . VAL A 1 181 ? 23.379 -17.679 -6.291 1.00 69.06 181 VAL A O 1
ATOM 1381 N N . ASP A 1 182 ? 21.934 -17.723 -7.979 1.00 70.50 182 ASP A N 1
ATOM 1382 C CA . ASP A 1 182 ? 22.961 -17.569 -9.021 1.00 70.50 182 ASP A CA 1
ATOM 1383 C C . ASP A 1 182 ? 23.470 -16.131 -9.132 1.00 70.50 182 ASP A C 1
ATOM 1385 O O . ASP A 1 182 ? 24.668 -15.930 -9.324 1.00 70.50 182 ASP A O 1
ATOM 1389 N N . THR A 1 183 ? 22.600 -15.124 -8.939 1.00 66.62 183 THR A N 1
ATOM 1390 C CA . THR A 1 183 ? 23.071 -13.758 -8.652 1.00 66.62 183 THR A CA 1
ATOM 1391 C C . THR A 1 183 ? 24.034 -13.790 -7.476 1.00 66.62 183 THR A C 1
ATOM 1393 O O . THR A 1 183 ? 25.125 -13.258 -7.569 1.00 66.62 183 THR A O 1
ATOM 1396 N N . TRP A 1 184 ? 23.713 -14.508 -6.405 1.00 63.34 184 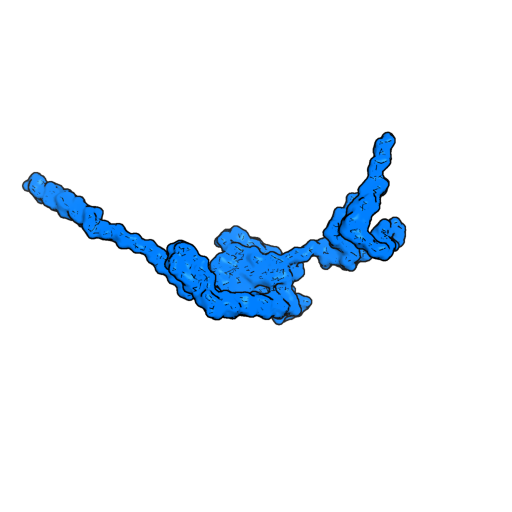TRP A N 1
ATOM 1397 C CA . TRP A 1 184 ? 24.593 -14.599 -5.243 1.00 63.34 184 TRP A CA 1
ATOM 1398 C C . TRP A 1 184 ? 25.945 -15.250 -5.525 1.00 63.34 184 TRP A C 1
ATOM 1400 O O . TRP A 1 184 ? 26.987 -14.675 -5.219 1.00 63.34 184 TRP A O 1
ATOM 1410 N N . ALA A 1 185 ? 25.938 -16.461 -6.072 1.00 72.56 185 ALA A N 1
ATOM 1411 C CA . ALA A 1 185 ? 27.137 -17.283 -6.136 1.00 72.56 185 ALA A CA 1
ATOM 1412 C C . ALA A 1 185 ? 28.175 -16.736 -7.123 1.00 72.56 185 ALA A C 1
ATOM 1414 O O . ALA A 1 185 ? 29.373 -16.787 -6.856 1.00 72.56 185 ALA A O 1
ATOM 1415 N N . GLU A 1 186 ? 27.737 -16.212 -8.263 1.00 71.62 186 GLU A N 1
ATOM 1416 C CA . GLU A 1 186 ? 28.637 -15.786 -9.337 1.00 71.62 186 GLU A CA 1
ATOM 1417 C C . GLU A 1 186 ? 29.257 -14.414 -9.057 1.00 71.62 186 GLU A C 1
ATOM 1419 O O . GLU A 1 186 ? 30.425 -14.193 -9.361 1.00 71.62 186 GLU A O 1
ATOM 1424 N N . MET A 1 187 ? 28.513 -13.527 -8.396 1.00 70.12 187 MET A N 1
ATOM 1425 C CA . MET A 1 187 ? 29.002 -12.222 -7.947 1.00 70.12 187 MET A CA 1
ATOM 1426 C C . MET A 1 187 ? 30.156 -12.365 -6.939 1.00 70.12 187 MET A C 1
ATOM 1428 O O . MET A 1 187 ? 31.140 -11.635 -7.007 1.00 70.12 187 MET A O 1
ATOM 1432 N N . LEU A 1 188 ? 30.085 -13.365 -6.054 1.00 69.38 188 LEU A N 1
ATOM 1433 C CA . LEU A 1 188 ? 31.097 -13.625 -5.021 1.00 69.38 188 LEU A CA 1
ATOM 1434 C C . LEU A 1 188 ? 32.404 -14.217 -5.566 1.00 69.38 188 LEU A C 1
ATOM 1436 O O . LEU A 1 188 ? 33.472 -13.987 -5.001 1.00 69.38 188 LEU A O 1
ATOM 1440 N N . LYS A 1 189 ? 32.341 -14.964 -6.670 1.00 71.94 189 LYS A N 1
ATOM 1441 C CA . LYS A 1 189 ? 33.524 -15.588 -7.282 1.00 71.94 189 LYS A CA 1
ATOM 1442 C C . LYS A 1 189 ? 34.435 -14.590 -7.988 1.00 71.94 189 LYS A C 1
ATOM 1444 O O . LYS A 1 189 ? 35.607 -14.890 -8.169 1.00 71.94 189 LYS A O 1
ATOM 1449 N N . LEU A 1 190 ? 33.925 -13.420 -8.375 1.00 67.31 190 LEU A N 1
ATOM 1450 C CA . LEU A 1 190 ? 34.686 -12.444 -9.158 1.00 67.31 190 LEU A CA 1
ATOM 1451 C C . LEU A 1 190 ? 35.946 -11.924 -8.434 1.00 67.31 190 LEU A C 1
ATOM 1453 O O . LEU A 1 190 ? 36.891 -11.531 -9.108 1.00 67.31 190 LEU A O 1
ATOM 1457 N N . TYR A 1 191 ? 35.985 -11.949 -7.092 1.00 63.66 191 TYR A N 1
ATOM 1458 C CA . TYR A 1 191 ? 37.088 -11.379 -6.293 1.00 63.66 191 TYR A CA 1
ATOM 1459 C C . TYR A 1 191 ? 37.444 -12.187 -5.032 1.00 63.66 191 TYR A C 1
ATOM 1461 O O . TYR A 1 191 ? 38.128 -11.681 -4.145 1.00 63.66 191 TYR A O 1
ATOM 1469 N N . GLY A 1 192 ? 36.954 -13.425 -4.923 1.00 63.25 192 GLY A N 1
ATOM 1470 C CA . GLY A 1 192 ? 37.132 -14.275 -3.738 1.00 63.25 192 GLY A CA 1
ATOM 1471 C C . GLY A 1 192 ? 38.532 -14.882 -3.568 1.00 63.25 192 GLY A C 1
ATOM 1472 O O . GLY A 1 192 ? 38.836 -15.384 -2.488 1.00 63.25 192 GLY A O 1
ATOM 1473 N N . ASP A 1 193 ? 39.388 -14.811 -4.590 1.00 64.38 193 ASP A N 1
ATOM 1474 C CA . ASP A 1 193 ? 40.765 -15.314 -4.541 1.00 64.38 193 ASP A CA 1
ATOM 1475 C C . ASP A 1 193 ? 41.719 -14.230 -4.005 1.00 64.38 193 ASP A C 1
ATOM 1477 O O . ASP A 1 193 ? 42.376 -13.516 -4.761 1.00 64.38 193 ASP A O 1
ATOM 1481 N N . ILE A 1 194 ? 41.795 -14.098 -2.680 1.00 49.66 194 ILE A N 1
ATOM 1482 C CA . ILE A 1 194 ? 42.864 -13.356 -1.992 1.00 49.66 194 ILE A CA 1
ATOM 1483 C C . ILE A 1 194 ? 44.046 -14.298 -1.732 1.00 49.66 194 ILE A C 1
ATOM 1485 O O . ILE A 1 194 ? 44.089 -14.990 -0.715 1.00 49.66 194 ILE A O 1
ATOM 1489 N N . ASN A 1 195 ? 44.986 -14.323 -2.681 1.00 45.09 195 ASN A N 1
ATOM 1490 C CA . ASN A 1 195 ? 46.393 -14.630 -2.399 1.00 45.09 195 ASN A CA 1
ATOM 1491 C C . ASN A 1 195 ? 47.115 -13.350 -1.971 1.00 45.09 195 ASN A C 1
ATOM 1493 O O . ASN A 1 195 ? 46.866 -12.305 -2.617 1.00 45.09 195 ASN A O 1
#

pLDDT: mean 79.41, std 18.27, range [40.34, 98.69]

Radius of gyration: 28.35 Å; chains: 1; bounding box: 67×51×88 Å